Protein AF-A0A660YSX9-F1 (afdb_monomer)

Nearest PDB structures (foldseek):
  5tp4-assembly1_B  TM=4.446E-01  e=3.148E-01  Burkholderia ambifaria MC40-6
  5tp4-assembly1_A  TM=4.443E-01  e=3.783E-01  Burkholderia ambifaria MC40-6
  2f7v-assembly1_A  TM=4.382E-01  e=5.812E-01  Xanthomonas campestris
  7alz-assembly1_B  TM=4.060E-01  e=6.179E-01  Komagataeibacter europaeus
  7am0-assembly1_A  TM=3.771E-01  e=4.277E-01  Komagataeibacter europaeus

Sequence (211 aa):
MDLEITPLRFNESELNALKLTLKVMEEWCAIGAKTHLGYGVFQLIKGDGERYELTPEEVESALSLFESVRSNITSNLPDLKWFFFSKVYLDDSFTNEKTRIIKSLELRYDLRRLFGRDRNLRYDIMGTVKGERRGSKIYISRVYQIQDRDEMRIWGWIPRVTSSRDSIIEKIKEMICEWGNITWREFNSDRDDKQNTNDISKFIKENLLGG

Secondary structure (DSSP, 8-state):
-PPP---SS--HHHHHHHHHHHHHHHHH---SS-GGGTTT----B-TTSPBP---HHHHHHHHHHHHHHGGG--TTS--GGGEEEEEEEE-S---SHHHHHHHHHHHHHHHHHHTTT-HHHHHHHH-BSSSS-B--SEEEPPPEEETTEEEEEEEEE--TTSTTHHHHHHHHHHHHHTTSEEEEEETT-TT-SS---S-HHHIIIIIIS--

Solvent-accessible surface area (backbone atoms only — not comparable to full-atom values): 12144 Å² total; per-residue (Å²): 138,82,90,84,85,80,86,89,82,67,57,72,47,56,45,25,35,49,52,51,52,49,51,49,31,46,69,40,48,59,48,83,72,63,25,34,77,52,38,37,68,57,78,61,60,43,99,86,67,46,77,59,75,84,49,74,66,41,51,52,42,16,50,53,50,56,60,72,64,54,88,75,74,64,94,84,61,96,50,76,68,38,29,42,33,30,42,36,41,43,93,70,86,73,87,48,72,66,59,22,32,49,54,30,50,50,54,54,49,50,62,46,52,77,33,58,91,41,65,66,61,27,33,66,39,62,20,38,87,65,83,81,64,36,70,51,35,59,48,45,31,17,50,43,74,59,90,96,42,38,36,29,34,33,34,31,52,57,59,85,87,43,82,63,46,66,64,54,50,50,56,50,51,57,56,56,52,74,69,32,58,69,49,44,44,34,56,61,28,91,75,18,72,78,60,65,41,89,44,68,67,55,39,48,52,50,65,65,59,55,121

Radius of gyration: 17.73 Å; Cα contacts (8 Å, |Δi|>4): 306; chains: 1; bounding box: 48×35×43 Å

Foldseek 3Di:
DDDDDDDPDDDLLRVLLVVLVVLLCLQFHADDPDQLLAHGNDFDADPVRHGDDDDPVSLVSNVVVVVVVVPDDDLPDFDQQQKKKKKFWAPDDPPDSVVQSVLSVVLLVVLLVLCVVPPVVSCAASFDPPDPGDHHQKDKHGFDDDPHITIMMIMGGDRPPDPPSVVSVVSSVVSSVVRHDMQMAHAQDPPHPFDHDPDVSCCSPCRSRVD

Mean predicted aligned error: 4.97 Å

pLDDT: mean 89.85, std 8.66, range [54.41, 98.31]

Structure (mmCIF, N/CA/C/O backbone):
data_AF-A0A660YSX9-F1
#
_entry.id   AF-A0A660YSX9-F1
#
loop_
_atom_site.group_PDB
_atom_site.id
_atom_site.type_symbol
_atom_site.label_atom_id
_atom_site.label_alt_id
_atom_site.label_comp_id
_atom_site.label_asym_id
_atom_site.label_entity_id
_atom_site.label_seq_id
_atom_site.pdbx_PDB_ins_code
_atom_site.Cartn_x
_atom_site.Cartn_y
_atom_site.Cartn_z
_atom_site.occupancy
_atom_site.B_iso_or_equiv
_atom_site.auth_seq_id
_atom_site.auth_comp_id
_atom_site.auth_asym_id
_atom_site.auth_atom_id
_atom_site.pdbx_PDB_model_num
ATOM 1 N N . MET A 1 1 ? -25.259 -5.083 -5.826 1.00 56.72 1 MET A N 1
ATOM 2 C CA . MET A 1 1 ? -25.055 -6.354 -5.105 1.00 56.72 1 MET A CA 1
ATOM 3 C C . MET A 1 1 ? -23.762 -6.168 -4.370 1.00 56.72 1 MET A C 1
ATOM 5 O O . MET A 1 1 ? -22.748 -5.964 -5.030 1.00 56.72 1 MET A O 1
ATOM 9 N N . ASP A 1 2 ? -23.836 -6.152 -3.050 1.00 76.06 2 ASP A N 1
ATOM 10 C CA . ASP A 1 2 ? -22.691 -5.821 -2.215 1.00 76.06 2 ASP A CA 1
ATOM 11 C C . ASP A 1 2 ? -22.007 -7.115 -1.778 1.00 76.06 2 ASP A C 1
ATOM 13 O O . ASP A 1 2 ? -22.659 -8.146 -1.591 1.00 76.06 2 ASP A O 1
ATOM 17 N N . LEU A 1 3 ? -20.678 -7.085 -1.707 1.00 79.25 3 LEU A N 1
ATOM 18 C CA . LEU A 1 3 ? -19.884 -8.222 -1.260 1.00 79.25 3 LEU A CA 1
ATOM 19 C C . LEU A 1 3 ? -19.760 -8.165 0.263 1.00 79.25 3 LEU A C 1
ATOM 21 O O . LEU A 1 3 ? -19.124 -7.257 0.792 1.00 79.25 3 LEU A O 1
ATOM 25 N N . GLU A 1 4 ? -20.311 -9.162 0.949 1.00 85.25 4 GLU A N 1
ATOM 26 C CA . GLU A 1 4 ? -20.146 -9.329 2.392 1.00 85.25 4 GLU A CA 1
ATOM 27 C C . GLU A 1 4 ? -19.011 -10.320 2.692 1.00 85.25 4 GLU A C 1
ATOM 29 O O . GLU A 1 4 ? -18.932 -11.398 2.097 1.00 85.25 4 GLU A O 1
ATOM 34 N N . ILE A 1 5 ? -18.116 -9.953 3.614 1.00 83.00 5 ILE A N 1
ATOM 35 C CA . ILE A 1 5 ? -17.023 -10.811 4.087 1.00 83.00 5 ILE A CA 1
ATOM 36 C C . ILE A 1 5 ? -17.216 -11.056 5.582 1.00 83.00 5 ILE A C 1
ATOM 38 O O . ILE A 1 5 ? -17.027 -10.150 6.392 1.00 83.00 5 ILE A O 1
ATOM 42 N N . THR A 1 6 ? -17.535 -12.298 5.952 1.00 85.19 6 THR A N 1
ATOM 43 C CA . THR A 1 6 ? -17.705 -12.698 7.353 1.00 85.19 6 THR A CA 1
ATOM 44 C C . THR A 1 6 ? -16.457 -13.426 7.870 1.00 85.19 6 THR A C 1
ATOM 46 O O . THR A 1 6 ? -16.094 -14.482 7.339 1.00 85.19 6 THR A O 1
ATOM 49 N N . PRO A 1 7 ? -15.783 -12.912 8.912 1.00 83.94 7 PRO A N 1
ATOM 50 C CA . PRO A 1 7 ? -14.668 -13.608 9.545 1.00 83.94 7 PRO A CA 1
ATOM 51 C C . PRO A 1 7 ? -15.139 -14.906 10.229 1.00 83.94 7 PRO A C 1
ATOM 53 O O . PRO A 1 7 ? -16.049 -1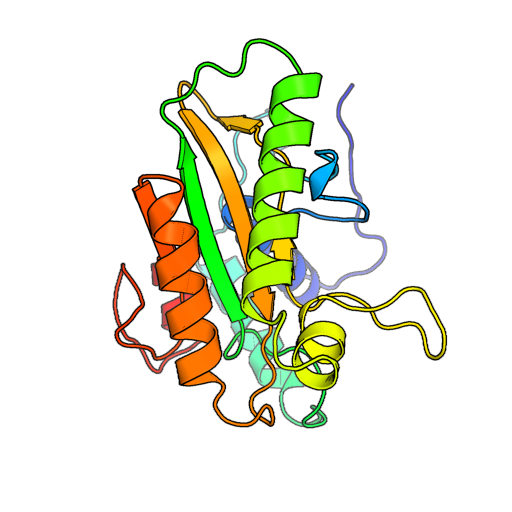4.881 11.051 1.00 83.94 7 PRO A O 1
ATOM 56 N N . LEU A 1 8 ? -14.511 -16.048 9.915 1.00 86.12 8 LEU A N 1
ATOM 57 C CA . LEU A 1 8 ? -14.972 -17.365 10.397 1.00 86.12 8 LEU A CA 1
ATOM 58 C C . LEU A 1 8 ? -14.501 -17.738 11.814 1.00 86.12 8 LEU A C 1
ATOM 60 O O . LEU A 1 8 ? -15.151 -18.547 12.472 1.00 86.12 8 LEU A O 1
ATOM 64 N N . ARG A 1 9 ? -13.369 -17.205 12.291 1.00 75.94 9 ARG A N 1
ATOM 65 C CA . ARG A 1 9 ? -12.866 -17.470 13.650 1.00 75.94 9 ARG A CA 1
ATOM 66 C C . ARG A 1 9 ? -11.868 -16.407 14.096 1.00 75.94 9 ARG A C 1
ATOM 68 O O . ARG A 1 9 ? -10.735 -16.426 13.630 1.00 75.94 9 ARG A O 1
ATOM 75 N N . PHE A 1 10 ? -12.288 -15.531 15.001 1.00 78.88 10 PHE A N 1
ATOM 76 C CA . PHE A 1 10 ? -11.459 -14.471 15.575 1.00 78.88 10 PHE A CA 1
ATOM 77 C C . PHE A 1 10 ? -11.902 -14.215 17.019 1.00 78.88 10 PHE A C 1
ATOM 79 O O . PHE A 1 10 ? -13.102 -14.228 17.302 1.00 78.88 10 PHE A O 1
ATOM 86 N N . ASN A 1 11 ? -10.958 -13.982 17.927 1.00 90.75 11 ASN A N 1
ATOM 87 C CA . ASN A 1 11 ? -11.250 -13.233 19.149 1.00 90.75 11 ASN A CA 1
ATOM 88 C C . ASN A 1 11 ? -11.324 -11.725 18.839 1.00 90.75 11 ASN A C 1
ATOM 90 O O . ASN A 1 11 ? -11.016 -11.291 17.729 1.00 90.75 11 ASN A O 1
ATOM 94 N N . GLU A 1 12 ? -11.748 -10.920 19.810 1.00 91.50 12 GLU A N 1
ATOM 95 C CA . GLU A 1 12 ? -11.934 -9.477 19.619 1.00 91.50 12 GLU A CA 1
ATOM 96 C C . GLU A 1 12 ? -10.650 -8.760 19.168 1.00 91.50 12 GLU A C 1
ATOM 98 O O . GLU A 1 12 ? -10.679 -7.991 18.208 1.00 91.50 12 GLU A O 1
ATOM 103 N N . SER A 1 13 ? -9.502 -9.061 19.780 1.00 92.06 13 SER A N 1
ATOM 104 C CA . SER A 1 13 ? -8.214 -8.470 19.398 1.00 92.06 13 SER A CA 1
ATOM 105 C C . SER A 1 13 ? -7.778 -8.878 17.990 1.00 92.06 13 SER A C 1
ATOM 107 O O . SER A 1 13 ? -7.276 -8.046 17.236 1.00 92.06 13 SER A O 1
ATOM 109 N N . GLU A 1 14 ? -7.987 -10.138 17.598 1.00 93.31 14 GLU A N 1
ATOM 110 C CA . GLU A 1 14 ? -7.679 -10.609 16.242 1.00 93.31 14 GLU A CA 1
ATOM 111 C C . GLU A 1 14 ? -8.600 -9.951 15.203 1.00 93.31 14 GLU A C 1
ATOM 113 O O . GLU A 1 14 ? -8.152 -9.604 14.108 1.00 93.31 14 GLU A O 1
ATOM 118 N N . LEU A 1 15 ? -9.876 -9.740 15.543 1.00 93.81 15 LEU A N 1
ATOM 119 C CA . LEU A 1 15 ? -10.816 -9.016 14.690 1.00 93.81 15 LEU A CA 1
ATOM 120 C C . LEU A 1 15 ? -10.394 -7.552 14.531 1.00 93.81 15 LEU A C 1
ATOM 122 O O . LEU A 1 15 ? -10.392 -7.039 13.414 1.00 93.81 15 LEU A O 1
ATOM 126 N N . ASN A 1 16 ? -9.984 -6.894 15.614 1.00 95.12 16 ASN A N 1
ATOM 127 C CA . ASN A 1 16 ? -9.478 -5.523 15.573 1.00 95.12 16 ASN A CA 1
ATOM 128 C C . ASN A 1 16 ? -8.194 -5.421 14.741 1.00 95.12 16 ASN A C 1
ATOM 130 O O . ASN A 1 16 ? -8.057 -4.507 13.930 1.00 95.12 16 ASN A O 1
ATOM 134 N N . ALA A 1 17 ? -7.292 -6.399 14.843 1.00 94.12 17 ALA A N 1
ATOM 135 C CA . ALA A 1 17 ? -6.105 -6.482 13.994 1.00 94.12 17 ALA A CA 1
ATOM 136 C C . ALA A 1 17 ? -6.442 -6.662 12.506 1.00 94.12 17 ALA A C 1
ATOM 138 O O . ALA A 1 17 ? -5.813 -6.033 11.646 1.00 94.12 17 ALA A O 1
ATOM 139 N N . LEU A 1 18 ? -7.455 -7.472 12.185 1.00 93.69 18 LEU A N 1
ATOM 140 C CA . LEU A 1 18 ? -7.956 -7.604 10.818 1.00 93.69 18 LEU A CA 1
ATOM 141 C C . LEU A 1 18 ? -8.562 -6.287 10.320 1.00 93.69 18 LEU A C 1
ATOM 143 O O . LEU A 1 18 ? -8.203 -5.842 9.232 1.00 93.69 18 LEU A O 1
ATOM 147 N N . LYS A 1 19 ? -9.428 -5.641 11.110 1.00 94.31 19 LYS A N 1
ATOM 148 C CA . LYS A 1 19 ? -10.023 -4.338 10.773 1.00 94.31 19 LYS A CA 1
ATOM 149 C C . LYS A 1 19 ? -8.945 -3.281 10.533 1.00 94.31 19 LYS A C 1
ATOM 151 O O . LYS A 1 19 ? -8.999 -2.592 9.519 1.00 94.31 19 LYS A O 1
ATOM 156 N N . LEU A 1 20 ? -7.932 -3.203 11.401 1.00 95.88 20 LEU A N 1
ATOM 157 C CA . LEU A 1 20 ? -6.799 -2.288 11.244 1.00 95.88 20 LEU A CA 1
ATOM 158 C C . LEU A 1 20 ? -6.037 -2.550 9.940 1.00 95.88 20 LEU A C 1
ATOM 160 O O . LEU A 1 20 ? -5.777 -1.624 9.171 1.00 95.88 20 LEU A O 1
ATOM 164 N N . THR A 1 21 ? -5.732 -3.817 9.655 1.00 94.75 21 THR A N 1
ATOM 165 C CA . THR A 1 21 ? -5.060 -4.226 8.411 1.00 94.75 21 THR A CA 1
ATOM 166 C C . THR A 1 21 ? -5.884 -3.836 7.188 1.00 94.75 21 THR A C 1
ATOM 168 O O . THR A 1 21 ? -5.361 -3.233 6.251 1.00 94.75 21 THR A O 1
ATOM 171 N N . LEU A 1 22 ? -7.184 -4.138 7.203 1.00 94.88 22 LEU A N 1
ATOM 172 C CA . LEU A 1 22 ? -8.092 -3.806 6.113 1.00 94.88 22 LEU A CA 1
ATOM 173 C C . LEU A 1 22 ? -8.244 -2.298 5.942 1.00 94.88 22 LEU A C 1
ATOM 175 O O . LEU A 1 22 ? -8.265 -1.857 4.804 1.00 94.88 22 LEU A O 1
ATOM 179 N N . LYS A 1 23 ? -8.272 -1.499 7.011 1.00 95.94 23 LYS A N 1
ATOM 180 C CA . LYS A 1 23 ? -8.357 -0.038 6.891 1.00 95.94 23 LYS A CA 1
ATOM 181 C C . LYS A 1 23 ? -7.085 0.560 6.285 1.00 95.94 23 LYS A C 1
ATOM 183 O O . LYS A 1 23 ? -7.168 1.409 5.404 1.00 95.94 23 LYS A O 1
ATOM 188 N N . VAL A 1 24 ? -5.904 0.063 6.666 1.00 96.19 24 VAL A N 1
ATOM 189 C CA . VAL A 1 24 ? -4.641 0.447 6.004 1.00 96.19 24 VAL A CA 1
ATOM 190 C C . VAL A 1 24 ? -4.672 0.073 4.519 1.00 96.19 24 VAL A C 1
ATOM 192 O O . VAL A 1 24 ? -4.254 0.861 3.671 1.00 96.19 24 VAL A O 1
ATOM 195 N N . MET A 1 25 ? -5.190 -1.112 4.181 1.00 95.25 25 MET A N 1
ATOM 196 C CA . MET A 1 25 ? -5.314 -1.544 2.788 1.00 95.25 25 MET A CA 1
ATOM 197 C C . MET A 1 25 ? -6.378 -0.763 2.007 1.00 95.25 25 MET A C 1
ATOM 199 O O . MET A 1 25 ? -6.150 -0.457 0.840 1.00 95.25 25 MET A O 1
ATOM 203 N N . GLU A 1 26 ? -7.505 -0.427 2.630 1.00 94.25 26 GLU A N 1
ATOM 204 C CA . GLU A 1 26 ? -8.550 0.445 2.087 1.00 94.25 26 GLU A CA 1
ATOM 205 C C . GLU A 1 26 ? -7.980 1.815 1.743 1.00 94.25 26 GLU A C 1
ATOM 207 O O . GLU A 1 26 ? -8.435 2.411 0.774 1.00 94.25 26 GLU A O 1
ATOM 212 N N . GLU A 1 27 ? -6.999 2.312 2.495 1.00 94.62 27 GLU A N 1
ATOM 213 C CA . GLU A 1 27 ? -6.382 3.607 2.228 1.00 94.62 27 GLU A CA 1
ATOM 214 C C . GLU A 1 27 ? -5.270 3.548 1.185 1.00 94.62 27 GLU A C 1
ATOM 216 O O . GLU A 1 27 ? -5.212 4.409 0.313 1.00 94.62 27 GLU A O 1
ATOM 221 N N . TRP A 1 28 ? -4.388 2.549 1.242 1.00 96.06 28 TRP A N 1
ATOM 222 C CA . TRP A 1 28 ? -3.115 2.584 0.506 1.00 96.06 28 TRP A CA 1
ATOM 223 C C . TRP A 1 28 ? -2.902 1.438 -0.479 1.00 96.06 28 TRP A C 1
ATOM 225 O O . TRP A 1 28 ? -1.961 1.476 -1.272 1.00 96.06 28 TRP A O 1
ATOM 235 N N . CYS A 1 29 ? -3.764 0.422 -0.463 1.00 95.19 29 CYS A N 1
ATOM 236 C CA . CYS A 1 29 ? -3.563 -0.816 -1.212 1.00 95.19 29 CYS A CA 1
ATOM 237 C C . CYS A 1 29 ? -4.834 -1.255 -1.960 1.00 95.19 29 CYS A C 1
ATOM 239 O O . CYS A 1 29 ? -5.785 -0.498 -2.161 1.00 95.19 29 CYS A O 1
ATOM 241 N N . ALA A 1 30 ? -4.814 -2.515 -2.391 1.00 92.94 30 ALA A N 1
ATOM 242 C CA . ALA A 1 30 ? -5.956 -3.294 -2.841 1.00 92.94 30 ALA A CA 1
ATOM 243 C C . ALA A 1 30 ? -5.821 -4.742 -2.321 1.00 92.94 30 ALA A C 1
ATOM 245 O O . ALA A 1 30 ? -4.720 -5.174 -1.964 1.00 92.94 30 ALA A O 1
ATOM 246 N N . ILE A 1 31 ? -6.919 -5.499 -2.295 1.00 89.81 31 ILE A N 1
ATOM 247 C CA . ILE A 1 31 ? -6.969 -6.914 -1.885 1.00 89.81 31 ILE A CA 1
ATOM 248 C C . ILE A 1 31 ? -7.009 -7.874 -3.086 1.00 89.81 31 ILE A C 1
ATOM 250 O O . ILE A 1 31 ? -7.571 -7.588 -4.135 1.00 89.81 31 ILE A O 1
ATOM 254 N N . GLY A 1 32 ? -6.450 -9.074 -2.938 1.00 84.88 32 GLY A N 1
ATOM 255 C CA . GLY A 1 32 ? -6.556 -10.125 -3.956 1.00 84.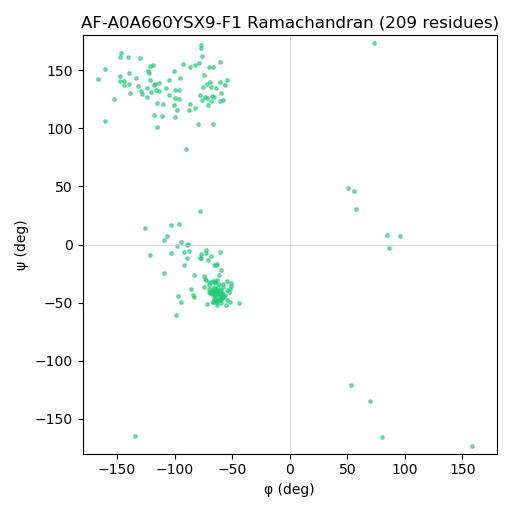88 32 GLY A CA 1
ATOM 256 C C . GLY A 1 32 ? -5.586 -9.998 -5.140 1.00 84.88 32 GLY A C 1
ATOM 257 O O . GLY A 1 32 ? -4.560 -9.320 -5.088 1.00 84.88 32 GLY A O 1
ATOM 258 N N . ALA A 1 33 ? -5.867 -10.749 -6.208 1.00 80.69 33 ALA A N 1
ATOM 259 C CA . ALA A 1 33 ? -4.973 -10.896 -7.355 1.00 80.69 33 ALA A CA 1
ATOM 260 C C . ALA A 1 33 ? -5.274 -9.888 -8.475 1.00 80.69 33 ALA A C 1
ATOM 262 O O . ALA A 1 33 ? -6.407 -9.461 -8.659 1.00 80.69 33 ALA A O 1
ATOM 263 N N . LYS A 1 34 ? -4.259 -9.593 -9.301 1.00 81.88 34 LYS A N 1
ATOM 264 C CA . LYS A 1 34 ? -4.371 -8.735 -10.500 1.00 81.88 34 LYS A CA 1
ATOM 265 C C . LYS A 1 34 ? -4.940 -7.338 -10.201 1.00 81.88 34 LYS A C 1
ATOM 267 O O . LYS A 1 34 ? -5.758 -6.821 -10.952 1.00 81.88 34 LYS A O 1
ATOM 272 N N . THR A 1 35 ? -4.438 -6.700 -9.150 1.00 84.00 35 THR A N 1
ATOM 273 C CA . THR A 1 35 ? -4.836 -5.345 -8.732 1.00 84.00 35 THR A CA 1
ATOM 274 C C . THR A 1 35 ? -4.717 -4.289 -9.841 1.00 84.00 35 THR A C 1
ATOM 276 O O . THR A 1 35 ? -5.557 -3.401 -9.940 1.00 84.00 35 THR A O 1
ATOM 279 N N . HIS A 1 36 ? -3.754 -4.443 -10.755 1.00 77.44 36 HIS A N 1
ATOM 280 C CA . HIS A 1 36 ? -3.592 -3.602 -11.952 1.00 77.44 36 HIS A CA 1
ATOM 281 C C . HIS A 1 36 ? -4.742 -3.735 -12.973 1.00 77.44 36 HIS A C 1
ATOM 283 O O . HIS A 1 36 ? -4.923 -2.873 -13.820 1.00 77.44 36 HIS A O 1
ATOM 289 N N . LEU A 1 37 ? -5.552 -4.796 -12.904 1.00 79.56 37 LEU A N 1
ATOM 290 C CA . LEU A 1 37 ? -6.793 -4.918 -13.683 1.00 79.56 37 LEU A CA 1
ATOM 291 C C . LEU A 1 37 ? -8.004 -4.308 -12.963 1.00 79.56 37 LEU A C 1
ATOM 293 O O . LEU A 1 37 ? -9.105 -4.322 -13.502 1.00 79.56 37 LEU A O 1
ATOM 297 N N . GLY A 1 38 ? -7.803 -3.745 -11.769 1.00 68.12 38 GLY A N 1
ATOM 298 C CA . GLY A 1 38 ? -8.826 -3.030 -11.004 1.00 68.12 38 GLY A CA 1
ATOM 299 C C . GLY A 1 38 ? -9.526 -3.877 -9.961 1.00 68.12 38 GLY A C 1
ATOM 300 O O . GLY A 1 38 ? -10.476 -3.412 -9.343 1.00 68.12 38 GLY A O 1
ATOM 301 N N . TYR A 1 39 ? -9.058 -5.102 -9.741 1.00 80.31 39 TYR A N 1
ATOM 302 C CA . TYR 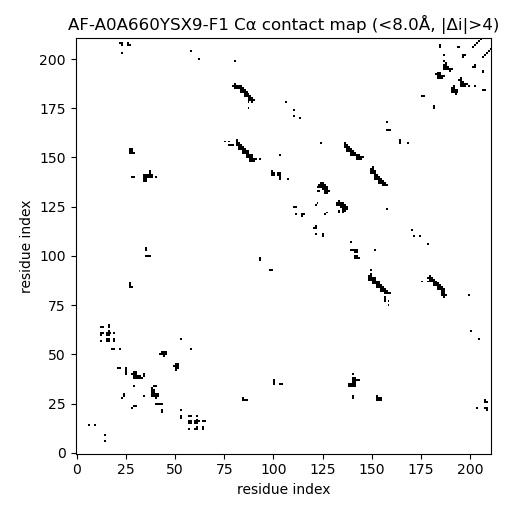A 1 39 ? -9.593 -5.942 -8.685 1.00 80.31 39 TYR A CA 1
ATOM 303 C C . TYR A 1 39 ? -9.089 -5.478 -7.323 1.00 80.31 39 TYR A C 1
ATOM 305 O O . TYR A 1 39 ? -7.901 -5.203 -7.144 1.00 80.31 39 TYR A O 1
ATOM 313 N N . GLY A 1 40 ? -10.015 -5.422 -6.369 1.00 87.50 40 GLY A N 1
ATOM 314 C CA . GLY A 1 40 ? -9.681 -5.318 -4.960 1.00 87.50 40 GLY A CA 1
ATOM 315 C C . GLY A 1 40 ? -9.419 -3.930 -4.416 1.00 87.50 40 GLY A C 1
ATOM 316 O O . GLY A 1 40 ? -8.976 -3.847 -3.280 1.00 87.50 40 GLY A O 1
ATOM 317 N N . VAL A 1 41 ? -9.652 -2.855 -5.169 1.00 90.50 41 VAL A N 1
ATOM 318 C CA . VAL A 1 41 ? -9.846 -1.542 -4.534 1.00 90.50 41 VAL A CA 1
ATOM 319 C C . VAL A 1 41 ? -11.214 -1.588 -3.861 1.00 90.50 41 VAL A C 1
ATOM 321 O O . VAL A 1 41 ? -12.191 -1.988 -4.494 1.00 90.50 41 VAL A O 1
ATOM 324 N N . PHE A 1 42 ? -11.270 -1.274 -2.571 1.00 91.06 42 PHE A N 1
ATOM 325 C CA . PHE A 1 42 ? -12.445 -1.503 -1.734 1.00 91.06 42 PHE A CA 1
ATOM 326 C C . PHE A 1 42 ? -12.574 -0.419 -0.666 1.00 91.06 42 PHE A C 1
ATOM 328 O O . PHE A 1 42 ? -11.614 0.300 -0.395 1.00 91.06 42 PHE A O 1
ATOM 335 N N . GLN A 1 43 ? -13.756 -0.349 -0.061 1.00 91.25 43 GLN A N 1
ATOM 336 C CA . GLN A 1 43 ? -14.068 0.490 1.089 1.00 91.25 43 GLN A CA 1
ATOM 337 C C . GLN A 1 43 ? -14.783 -0.367 2.134 1.00 91.25 43 GLN A C 1
ATOM 339 O O . GLN A 1 43 ? -15.663 -1.153 1.777 1.00 91.25 43 GLN A O 1
ATOM 344 N N . LEU A 1 44 ? -14.419 -0.227 3.408 1.00 91.88 44 LEU A N 1
ATOM 345 C CA . LEU A 1 44 ? -15.176 -0.820 4.503 1.00 91.88 44 LEU A CA 1
ATOM 346 C C . LEU A 1 44 ? -16.420 0.028 4.772 1.00 91.88 44 LEU A C 1
ATOM 348 O O . LEU A 1 44 ? -16.335 1.247 4.944 1.00 91.88 44 LEU A O 1
ATOM 352 N N . ILE A 1 45 ? -17.576 -0.627 4.818 1.00 91.56 45 ILE A N 1
ATOM 353 C CA . ILE A 1 45 ? -18.864 0.003 5.106 1.00 91.56 45 ILE A CA 1
ATOM 354 C C . ILE A 1 45 ? -19.510 -0.645 6.328 1.00 91.56 45 ILE A C 1
ATOM 356 O O . ILE A 1 45 ? -19.330 -1.836 6.590 1.00 91.56 45 ILE A O 1
ATOM 360 N N . LYS A 1 46 ? -20.256 0.151 7.083 1.00 89.25 46 LYS A N 1
ATOM 361 C CA . LYS A 1 46 ? -21.177 -0.317 8.118 1.00 89.25 46 LYS A CA 1
ATOM 362 C C . LYS A 1 46 ? -22.458 -0.855 7.471 1.00 89.25 46 LYS A C 1
ATOM 364 O O . LYS A 1 46 ? -22.716 -0.639 6.289 1.00 89.25 46 LYS A O 1
ATOM 369 N N . GLY A 1 47 ? -23.292 -1.528 8.266 1.00 82.00 47 GLY A N 1
ATOM 370 C CA . GLY A 1 47 ? -24.578 -2.068 7.802 1.00 82.00 47 GLY A CA 1
ATOM 371 C C . GLY A 1 47 ? -25.593 -1.008 7.345 1.00 82.00 47 GLY A C 1
ATOM 372 O O . GLY A 1 47 ? -26.539 -1.344 6.643 1.00 82.00 47 GLY A O 1
ATOM 373 N N . ASP A 1 48 ? -25.391 0.258 7.711 1.00 85.06 48 ASP A N 1
ATOM 374 C CA . ASP A 1 48 ? -26.173 1.419 7.259 1.00 85.06 48 ASP A CA 1
ATOM 375 C C . ASP A 1 48 ? -25.621 2.061 5.966 1.00 85.06 48 ASP A C 1
ATOM 377 O O . ASP A 1 48 ? -26.203 3.015 5.453 1.00 85.06 48 ASP A O 1
ATOM 381 N N . GLY A 1 49 ? -24.522 1.527 5.419 1.00 85.44 49 GLY A N 1
ATOM 382 C CA . GLY A 1 49 ? -23.858 2.028 4.217 1.00 85.44 49 GLY A CA 1
ATOM 383 C C . GLY A 1 49 ? -22.846 3.149 4.468 1.00 85.44 49 GLY A C 1
ATOM 384 O O . GLY A 1 49 ? -22.176 3.573 3.524 1.00 85.44 49 GLY A O 1
ATOM 385 N N . GLU A 1 50 ? -22.682 3.620 5.707 1.00 90.50 50 GLU A N 1
ATOM 386 C CA . GLU A 1 50 ? -21.649 4.604 6.028 1.00 90.50 50 GLU A CA 1
ATOM 387 C C . GLU A 1 50 ? -20.250 3.997 5.951 1.00 90.50 50 GLU A C 1
ATOM 389 O O . GLU A 1 50 ? -20.039 2.807 6.202 1.00 90.50 50 GLU A O 1
ATOM 394 N N . ARG A 1 51 ? -19.254 4.839 5.659 1.00 90.94 51 ARG A N 1
ATOM 395 C CA . ARG A 1 51 ? -17.851 4.436 5.739 1.00 90.94 51 ARG A CA 1
ATOM 396 C C . ARG A 1 51 ? -17.517 3.997 7.165 1.00 90.94 51 ARG A C 1
ATOM 398 O O . ARG A 1 51 ? -17.811 4.696 8.135 1.00 90.94 51 ARG A O 1
ATOM 405 N N . TYR A 1 52 ? -16.898 2.830 7.290 1.00 92.88 52 TYR A N 1
ATOM 406 C CA . TYR A 1 52 ? -16.436 2.328 8.573 1.00 92.88 52 TYR A CA 1
ATOM 407 C C . TYR A 1 52 ? -15.157 3.053 8.989 1.00 92.88 52 TYR A C 1
ATOM 409 O O . TYR A 1 52 ? -14.163 3.012 8.264 1.00 92.88 52 TYR A O 1
ATOM 417 N N . GLU A 1 53 ? -15.158 3.655 10.173 1.00 94.12 53 GLU A N 1
ATOM 418 C CA . GLU A 1 53 ? -13.972 4.246 10.790 1.00 94.12 53 GLU A CA 1
ATOM 419 C C . GLU A 1 53 ? -13.601 3.470 12.052 1.00 94.12 53 GLU A C 1
ATOM 421 O O . GLU A 1 53 ? -14.477 3.061 12.815 1.00 94.12 53 GLU A O 1
ATOM 426 N N . LEU A 1 54 ? -12.300 3.250 12.244 1.00 94.75 54 LEU A N 1
ATOM 427 C CA . LEU A 1 54 ? -11.774 2.561 13.421 1.00 94.75 54 LEU A CA 1
ATOM 428 C C . LEU A 1 54 ? -11.898 3.452 14.653 1.00 94.75 54 LEU A C 1
ATOM 430 O O . LEU A 1 54 ? -11.559 4.637 14.595 1.00 94.75 54 LEU A O 1
ATOM 434 N N . THR A 1 55 ? -12.296 2.876 15.786 1.00 94.88 55 THR A N 1
ATOM 435 C CA . THR A 1 55 ? -12.215 3.602 17.062 1.00 94.88 55 THR A CA 1
ATOM 436 C C . THR A 1 55 ? -10.780 3.589 17.607 1.00 94.88 55 THR A C 1
ATOM 438 O O . THR A 1 55 ? -10.007 2.678 17.285 1.00 94.88 55 THR A O 1
ATOM 441 N N . PRO A 1 56 ? -10.391 4.561 18.456 1.00 93.75 56 PRO A N 1
ATOM 442 C CA . PRO A 1 56 ? -9.090 4.540 19.122 1.00 93.75 56 PRO A CA 1
ATOM 443 C C . PRO A 1 56 ? -8.820 3.221 19.859 1.00 93.75 56 PRO A C 1
ATOM 445 O O . PRO A 1 56 ? -7.725 2.675 19.759 1.00 93.75 56 PRO A O 1
ATOM 448 N N . GLU A 1 57 ? -9.826 2.661 20.530 1.00 95.50 57 GLU A N 1
ATOM 449 C CA . GLU A 1 57 ? -9.726 1.400 21.272 1.00 95.50 57 GLU A CA 1
ATOM 450 C C . GLU A 1 57 ? -9.446 0.209 20.348 1.00 95.50 57 GLU A C 1
ATOM 452 O O . GLU A 1 57 ? -8.623 -0.647 20.680 1.00 95.50 57 GLU A O 1
ATOM 457 N N . GLU A 1 58 ? -10.079 0.162 19.170 1.00 95.88 58 GLU A N 1
ATOM 458 C CA . GLU A 1 58 ? -9.809 -0.875 18.168 1.00 95.88 58 GLU A CA 1
ATOM 459 C C . GLU A 1 58 ? -8.367 -0.799 17.666 1.00 95.88 58 GLU A C 1
ATOM 461 O O . GLU A 1 58 ? -7.702 -1.829 17.529 1.00 95.88 58 GLU A O 1
ATOM 466 N N . VAL A 1 59 ? -7.861 0.417 17.438 1.00 95.31 59 VAL A N 1
ATOM 467 C CA . VAL A 1 59 ? -6.475 0.633 17.012 1.00 95.31 59 VAL A CA 1
ATOM 468 C C . VAL A 1 59 ? -5.493 0.200 18.102 1.00 95.31 59 VAL A C 1
ATOM 470 O O . VAL A 1 59 ? -4.561 -0.544 17.800 1.00 95.31 59 VAL A O 1
ATOM 473 N N . GLU A 1 60 ? -5.689 0.604 19.361 1.00 94.94 60 GLU A N 1
ATOM 474 C CA . GLU A 1 60 ? -4.797 0.191 20.458 1.00 94.94 60 GLU A CA 1
ATOM 475 C C . GLU A 1 60 ? -4.827 -1.326 20.684 1.00 94.94 60 GLU A C 1
ATOM 477 O O . GLU A 1 60 ? -3.777 -1.953 20.837 1.00 94.94 60 GLU A O 1
ATOM 482 N N . SER A 1 61 ? -6.017 -1.936 20.651 1.00 95.62 61 SER A N 1
ATOM 483 C CA . SER A 1 61 ? -6.199 -3.387 20.790 1.00 95.62 61 SER A CA 1
ATOM 484 C C . SER A 1 61 ? -5.437 -4.155 19.704 1.00 95.62 61 SER A C 1
ATOM 486 O O . SER A 1 61 ? -4.712 -5.111 19.993 1.00 95.62 61 SER A O 1
ATOM 488 N N . ALA A 1 62 ? -5.533 -3.694 18.454 1.00 95.19 62 ALA A N 1
ATOM 489 C CA . ALA A 1 62 ? -4.823 -4.275 17.322 1.00 95.19 62 ALA A CA 1
ATOM 490 C C . ALA A 1 62 ? -3.296 -4.134 17.438 1.00 95.19 62 ALA A C 1
ATOM 492 O O . ALA A 1 62 ? -2.563 -5.101 17.217 1.00 95.19 62 ALA A O 1
ATOM 493 N N . LEU A 1 63 ? -2.805 -2.946 17.803 1.00 93.25 63 LEU A N 1
ATOM 494 C CA . LEU A 1 63 ? -1.371 -2.689 17.963 1.00 93.25 63 LEU A CA 1
ATOM 495 C C . LEU A 1 63 ? -0.770 -3.517 19.100 1.00 93.25 63 LEU A C 1
ATOM 497 O O . LEU A 1 63 ? 0.288 -4.120 18.917 1.00 93.25 63 LEU A O 1
ATOM 501 N N . SER A 1 64 ? -1.476 -3.626 20.228 1.00 93.31 64 SER A N 1
ATOM 502 C CA . SER A 1 64 ? -1.067 -4.476 21.349 1.00 93.31 64 SER A CA 1
ATOM 503 C C . SER A 1 64 ? -0.942 -5.946 20.930 1.00 93.31 64 SER A C 1
ATOM 505 O O . SER A 1 64 ? 0.051 -6.606 21.259 1.00 93.31 64 SER A O 1
ATOM 507 N N . LEU A 1 65 ? -1.886 -6.455 20.124 1.00 92.31 65 LEU A N 1
ATOM 508 C CA . LEU A 1 65 ? -1.788 -7.808 19.578 1.00 92.31 65 LEU A CA 1
ATOM 509 C C . LEU A 1 65 ? -0.542 -7.965 18.694 1.00 92.31 65 LEU A C 1
ATOM 511 O O . LEU A 1 65 ? 0.218 -8.916 18.885 1.00 92.31 65 LEU A O 1
ATOM 515 N N . PHE A 1 66 ? -0.289 -7.038 17.766 1.00 89.62 66 PHE A N 1
ATOM 516 C CA . PHE A 1 66 ? 0.894 -7.099 16.898 1.00 89.62 66 PHE A CA 1
ATOM 517 C C . PHE A 1 66 ? 2.211 -7.085 17.680 1.00 89.62 66 PHE A C 1
ATOM 519 O O . PHE A 1 66 ? 3.142 -7.814 17.328 1.00 89.62 66 PHE A O 1
ATOM 526 N N . GLU A 1 67 ? 2.297 -6.300 18.753 1.00 87.69 67 GLU A N 1
ATOM 527 C CA . GLU A 1 67 ? 3.466 -6.278 19.632 1.00 87.69 67 GLU A CA 1
ATOM 528 C C . GLU A 1 67 ? 3.662 -7.608 20.364 1.00 87.69 67 GLU A C 1
ATOM 530 O O . GLU A 1 67 ? 4.786 -8.115 20.414 1.00 87.69 67 GLU A O 1
ATOM 535 N N . SER A 1 68 ? 2.580 -8.216 20.857 1.00 87.62 68 SER A N 1
ATOM 536 C CA . SER A 1 68 ? 2.637 -9.485 21.596 1.00 87.62 68 SER A CA 1
ATOM 537 C C . SER A 1 68 ? 3.148 -10.666 20.754 1.00 87.62 68 SER A C 1
ATOM 539 O O . SER A 1 68 ? 3.813 -11.560 21.277 1.00 87.62 68 SER A O 1
ATOM 541 N N . VAL A 1 69 ? 2.905 -10.653 19.437 1.00 83.00 69 VAL A N 1
ATOM 542 C CA . VAL A 1 69 ? 3.286 -11.735 18.504 1.00 83.00 69 VAL A CA 1
ATOM 543 C C . VAL A 1 69 ? 4.674 -11.502 17.874 1.00 83.00 69 VAL A C 1
ATOM 545 O O . VAL A 1 69 ? 5.229 -12.372 17.199 1.00 83.00 69 VAL A O 1
ATOM 548 N N . ARG A 1 70 ? 5.299 -10.345 18.123 1.00 72.19 70 ARG A N 1
ATOM 549 C CA . ARG A 1 70 ? 6.537 -9.898 17.460 1.00 72.19 70 ARG A CA 1
ATOM 550 C C . ARG A 1 70 ? 7.772 -10.771 17.741 1.00 72.19 70 ARG A C 1
ATOM 552 O O . ARG A 1 70 ? 8.743 -10.700 16.989 1.00 72.19 70 ARG A O 1
ATOM 559 N N . SER A 1 71 ? 7.757 -11.597 18.788 1.00 57.94 71 SER A N 1
ATOM 560 C CA . SER A 1 71 ? 8.931 -12.321 19.306 1.00 57.94 71 SER A CA 1
ATOM 561 C C . SER A 1 71 ? 9.436 -13.500 18.455 1.00 57.94 71 SER A C 1
ATOM 563 O O . SER A 1 71 ? 10.501 -14.025 18.761 1.00 57.94 71 SER A O 1
ATOM 565 N N . ASN A 1 72 ? 8.761 -13.879 17.358 1.00 54.41 72 ASN A N 1
ATOM 566 C CA . ASN A 1 72 ? 9.121 -15.061 16.549 1.00 54.41 72 ASN A CA 1
ATOM 567 C C . ASN A 1 72 ? 9.349 -14.798 15.042 1.00 54.41 72 ASN A C 1
ATOM 569 O O . ASN A 1 72 ? 9.379 -15.738 14.246 1.00 54.41 72 ASN A O 1
ATOM 573 N N . ILE A 1 73 ? 9.493 -13.542 14.604 1.00 57.88 73 ILE A N 1
ATOM 574 C CA . ILE A 1 73 ? 9.497 -13.224 13.165 1.00 57.88 73 ILE A CA 1
ATOM 575 C C . ILE A 1 73 ? 10.880 -13.450 12.532 1.00 57.88 73 ILE A C 1
ATOM 577 O O . ILE A 1 73 ? 11.864 -12.781 12.843 1.00 57.88 73 ILE A O 1
ATOM 581 N N . THR A 1 74 ? 10.928 -14.376 11.574 1.00 56.81 74 THR A N 1
ATOM 582 C CA . THR A 1 74 ? 12.064 -14.604 10.670 1.00 56.81 74 THR A CA 1
ATOM 583 C C . THR A 1 74 ? 12.358 -13.361 9.824 1.00 56.81 74 THR A C 1
ATOM 585 O O . THR A 1 74 ? 11.437 -12.757 9.277 1.00 56.81 74 THR A O 1
ATOM 588 N N . SER A 1 75 ? 13.636 -13.031 9.620 1.00 59.16 75 SER A N 1
ATOM 589 C CA . SER A 1 75 ? 14.119 -11.817 8.930 1.00 59.16 75 SER A CA 1
ATOM 590 C C . SER A 1 75 ? 13.685 -11.632 7.463 1.00 59.16 75 SER A C 1
ATOM 592 O O . SER A 1 75 ? 13.961 -10.580 6.886 1.00 59.16 75 SER A O 1
ATOM 594 N N . ASN A 1 76 ? 13.012 -12.618 6.860 1.00 66.75 76 ASN A N 1
ATOM 595 C CA . ASN A 1 76 ? 12.652 -12.637 5.439 1.00 66.75 76 ASN A CA 1
ATOM 596 C C . ASN A 1 76 ? 11.153 -12.445 5.146 1.00 66.75 76 ASN A C 1
ATOM 598 O O . ASN A 1 76 ? 10.763 -12.527 3.981 1.00 66.75 76 ASN A O 1
ATOM 602 N N . LEU A 1 77 ? 10.309 -12.198 6.152 1.00 79.44 77 LEU A N 1
ATOM 603 C CA . LEU A 1 77 ? 8.892 -11.889 5.924 1.00 79.44 77 LEU A CA 1
ATOM 604 C C . LEU A 1 77 ? 8.669 -10.386 5.672 1.00 79.44 77 LEU A C 1
ATOM 606 O O . LEU A 1 77 ? 9.454 -9.563 6.154 1.00 79.44 77 LEU A O 1
ATOM 610 N N . PRO A 1 78 ? 7.607 -10.010 4.932 1.00 85.56 78 PRO A N 1
ATOM 611 C CA . PRO A 1 78 ? 7.195 -8.620 4.819 1.00 85.56 78 PRO A CA 1
ATOM 612 C C . PRO A 1 78 ? 6.892 -8.012 6.190 1.00 85.56 78 PRO A C 1
ATOM 614 O O . PRO A 1 78 ? 6.059 -8.519 6.933 1.00 85.56 78 PRO A O 1
ATOM 617 N N . ASP A 1 79 ? 7.564 -6.908 6.497 1.00 88.50 79 ASP A N 1
ATOM 618 C CA . ASP A 1 79 ? 7.341 -6.084 7.686 1.00 88.50 79 ASP A CA 1
ATOM 619 C C . ASP A 1 79 ? 6.963 -4.689 7.192 1.00 88.50 79 ASP A C 1
ATOM 621 O O . ASP A 1 79 ? 7.634 -4.148 6.304 1.00 88.50 79 ASP A O 1
ATOM 625 N N . LEU A 1 80 ? 5.884 -4.134 7.754 1.00 91.75 80 LEU A N 1
ATOM 626 C CA . LEU A 1 80 ? 5.316 -2.832 7.403 1.00 91.75 80 LEU A CA 1
ATOM 627 C C . LEU A 1 80 ? 6.371 -1.718 7.395 1.00 91.75 80 LEU A C 1
ATOM 629 O O . LEU A 1 80 ? 6.319 -0.829 6.551 1.00 91.75 80 LEU A O 1
ATOM 633 N N . LYS A 1 81 ? 7.381 -1.812 8.266 1.00 92.50 81 LYS A N 1
ATOM 634 C CA . LYS A 1 81 ? 8.502 -0.859 8.347 1.00 92.50 81 LYS A CA 1
ATOM 635 C C . LYS A 1 81 ? 9.313 -0.751 7.061 1.00 92.50 81 LYS A C 1
ATOM 637 O O . LYS A 1 81 ? 10.016 0.230 6.859 1.00 92.50 81 LYS A O 1
ATOM 642 N N . TRP A 1 82 ? 9.249 -1.771 6.209 1.00 94.12 82 TRP A N 1
ATOM 643 C CA . TRP A 1 82 ? 9.980 -1.827 4.947 1.00 94.12 82 TRP A CA 1
ATOM 644 C C . TRP A 1 82 ? 9.081 -1.630 3.726 1.00 94.12 82 TRP A C 1
ATOM 646 O O . TRP A 1 82 ? 9.564 -1.792 2.598 1.00 94.12 82 TRP A O 1
ATOM 656 N N . PHE A 1 83 ? 7.810 -1.284 3.936 1.00 97.06 83 PHE A N 1
ATOM 657 C CA . PHE A 1 83 ? 6.919 -0.862 2.865 1.00 97.06 83 PHE A CA 1
ATOM 658 C C . PHE A 1 83 ? 7.113 0.613 2.522 1.00 97.06 83 PHE A C 1
ATOM 660 O O . PHE A 1 83 ? 7.510 1.426 3.355 1.00 97.06 83 PHE A O 1
ATOM 667 N N . PHE A 1 84 ? 6.780 0.939 1.282 1.00 97.88 84 PHE A N 1
ATOM 668 C CA . PHE A 1 84 ? 6.392 2.278 0.876 1.00 97.88 84 PHE A CA 1
ATOM 669 C C . PHE A 1 84 ? 4.964 2.231 0.332 1.00 97.88 84 PHE A C 1
ATOM 671 O O . PHE A 1 84 ? 4.522 1.197 -0.190 1.00 97.88 84 PHE A O 1
ATOM 678 N N . PHE A 1 85 ? 4.272 3.361 0.417 1.00 98.31 85 PHE A N 1
ATOM 679 C CA . PHE A 1 85 ? 2.944 3.549 -0.148 1.00 98.31 85 PHE A CA 1
ATOM 680 C C . PHE A 1 85 ? 2.886 4.870 -0.901 1.00 98.31 85 PHE A C 1
ATOM 682 O O . PHE A 1 85 ? 3.479 5.863 -0.484 1.00 98.31 85 PHE A O 1
ATOM 689 N N . SER A 1 86 ? 2.154 4.883 -2.005 1.00 98.06 86 SER A N 1
ATOM 690 C CA . SER A 1 86 ? 1.946 6.068 -2.810 1.00 98.06 86 SER A CA 1
ATOM 691 C C . SER A 1 86 ? 0.541 6.105 -3.390 1.00 98.06 86 SER A C 1
ATOM 693 O O . SER A 1 86 ? 0.040 5.096 -3.888 1.00 98.06 86 SER A O 1
ATOM 695 N N . LYS A 1 87 ? -0.072 7.285 -3.339 1.00 96.62 87 LYS A N 1
ATOM 696 C CA . LYS A 1 87 ? -1.243 7.644 -4.142 1.00 96.62 87 LYS A CA 1
ATOM 697 C C . LYS A 1 87 ? -0.764 8.579 -5.243 1.00 96.62 87 LYS A C 1
ATOM 699 O O . LYS A 1 87 ? -0.074 9.546 -4.934 1.00 96.62 87 LYS A O 1
ATOM 704 N N . VAL A 1 88 ? -1.111 8.288 -6.490 1.00 95.56 88 VAL A N 1
ATOM 705 C CA . VAL A 1 88 ? -0.846 9.140 -7.656 1.00 95.56 88 VAL A CA 1
ATOM 706 C C . VAL A 1 88 ? -2.174 9.690 -8.132 1.00 95.56 88 VAL A C 1
ATOM 708 O O . VAL A 1 88 ? -3.062 8.913 -8.487 1.00 95.56 88 VAL A O 1
ATOM 711 N N . TYR A 1 89 ? -2.293 11.011 -8.145 1.00 93.81 89 TYR A N 1
ATOM 712 C CA . TYR A 1 89 ? -3.453 11.726 -8.654 1.00 93.81 89 TYR A CA 1
ATOM 713 C C . TYR A 1 89 ? -3.178 12.141 -10.094 1.00 93.81 89 TYR A C 1
ATOM 715 O O . TYR A 1 89 ? -2.159 12.773 -10.383 1.00 93.81 89 TYR A O 1
ATOM 723 N N . LEU A 1 90 ? -4.074 11.743 -10.990 1.00 90.69 90 LEU A N 1
ATOM 724 C CA . LEU A 1 90 ? -3.939 11.959 -12.424 1.00 90.69 90 LEU A CA 1
ATOM 725 C C . LEU A 1 90 ? -4.925 13.033 -12.881 1.00 90.69 90 LEU A C 1
ATOM 727 O O . LEU A 1 90 ? -6.106 12.968 -12.547 1.00 90.69 90 LEU A O 1
ATOM 731 N N . ASP A 1 91 ? -4.440 13.966 -13.697 1.00 81.94 91 ASP A N 1
ATOM 732 C CA . ASP A 1 91 ? -5.261 15.032 -14.293 1.00 81.94 91 ASP A CA 1
ATOM 733 C C . ASP A 1 91 ? -5.917 14.600 -15.626 1.00 81.94 91 ASP A C 1
ATOM 735 O O . ASP A 1 91 ? -6.709 15.333 -16.219 1.00 81.94 91 ASP A O 1
ATOM 739 N N . ASP A 1 92 ? -5.585 13.401 -16.116 1.00 77.50 92 ASP A N 1
ATOM 740 C CA . ASP A 1 92 ? -6.128 12.823 -17.347 1.00 77.50 92 ASP A CA 1
ATOM 741 C C . ASP A 1 92 ? -7.617 12.458 -17.184 1.00 77.50 92 ASP A C 1
ATOM 743 O O . ASP A 1 92 ? -8.022 11.868 -16.186 1.00 77.50 92 ASP A O 1
ATOM 747 N N . SER A 1 93 ? -8.438 12.700 -18.214 1.00 72.94 93 SER A N 1
ATOM 748 C CA . SER A 1 93 ? -9.833 12.231 -18.214 1.00 72.94 93 SER A CA 1
ATOM 749 C C . SER A 1 93 ? -9.931 10.746 -18.597 1.00 72.94 93 SER A C 1
ATOM 751 O O . SER A 1 93 ? -9.824 10.357 -19.767 1.00 72.94 93 SER A O 1
ATOM 753 N N . PHE A 1 94 ? -10.159 9.873 -17.616 1.00 81.50 94 PHE A N 1
ATOM 754 C CA . PHE A 1 94 ? -10.317 8.439 -17.864 1.00 81.50 94 PHE A CA 1
ATOM 755 C C . PHE A 1 94 ? -11.779 8.061 -18.130 1.00 81.50 94 PHE A C 1
ATOM 757 O O . PHE A 1 94 ? -12.498 7.566 -17.259 1.00 81.50 94 PHE A O 1
ATOM 764 N N . THR A 1 95 ? -12.206 8.256 -19.378 1.00 73.69 95 THR A N 1
ATOM 765 C CA . THR A 1 95 ? -13.599 8.062 -19.826 1.00 73.69 95 THR A CA 1
ATOM 766 C C . THR A 1 95 ? -14.018 6.604 -20.044 1.00 73.69 95 THR A C 1
ATOM 768 O O . THR A 1 95 ? -15.205 6.332 -20.208 1.00 73.69 95 THR A O 1
ATOM 771 N N . ASN A 1 96 ? -13.086 5.643 -20.059 1.00 84.25 96 ASN A N 1
ATOM 772 C CA . ASN A 1 96 ? -13.414 4.222 -20.200 1.00 84.25 96 ASN A CA 1
ATOM 773 C C . ASN A 1 96 ? -12.445 3.302 -19.441 1.00 84.25 96 ASN A C 1
ATOM 775 O O . ASN A 1 96 ? -11.325 3.672 -19.096 1.00 84.25 96 ASN A O 1
ATOM 779 N N . GLU A 1 97 ? -12.867 2.061 -19.191 1.00 84.50 97 GLU A N 1
ATOM 780 C CA . GLU A 1 97 ? -12.077 1.094 -18.417 1.00 84.50 97 GLU A CA 1
ATOM 781 C C . GLU A 1 97 ? -10.765 0.686 -19.094 1.00 84.50 97 GLU A C 1
ATOM 783 O O . GLU A 1 97 ? -9.775 0.393 -18.420 1.00 84.50 97 GLU A O 1
ATOM 788 N N . LYS A 1 98 ? -10.739 0.663 -20.430 1.00 88.62 98 LYS A N 1
ATOM 789 C CA . LYS A 1 98 ? -9.565 0.236 -21.193 1.00 88.62 98 LYS A CA 1
ATOM 790 C C . LYS A 1 98 ? -8.410 1.216 -21.004 1.00 88.62 98 LYS A C 1
ATOM 792 O O . LYS A 1 98 ? -7.288 0.767 -20.779 1.00 88.62 98 LYS A O 1
ATOM 797 N N . THR A 1 99 ? -8.667 2.523 -21.043 1.00 89.69 99 THR A N 1
ATOM 798 C CA . THR A 1 99 ? -7.626 3.540 -20.810 1.00 89.69 99 THR A CA 1
ATOM 799 C C . THR A 1 99 ? -7.095 3.485 -19.379 1.00 89.69 99 THR A C 1
ATOM 801 O O . THR A 1 99 ? -5.884 3.550 -19.185 1.00 89.69 99 THR A O 1
ATOM 804 N N . ARG A 1 100 ? -7.960 3.232 -18.386 1.00 90.25 100 ARG A N 1
ATOM 805 C CA . ARG A 1 100 ? -7.562 3.031 -16.976 1.00 90.25 100 ARG A CA 1
ATOM 806 C C . ARG A 1 100 ? -6.605 1.851 -16.794 1.00 90.25 100 ARG A C 1
ATOM 808 O O . ARG A 1 100 ? -5.614 1.954 -16.073 1.00 90.25 100 ARG A O 1
ATOM 815 N N . ILE A 1 101 ? -6.892 0.722 -17.447 1.00 90.44 101 ILE A N 1
ATOM 816 C CA . ILE A 1 101 ? -6.020 -0.463 -17.408 1.00 90.44 101 ILE A CA 1
ATOM 817 C C . ILE A 1 101 ? -4.692 -0.164 -18.100 1.00 90.44 101 ILE A C 1
ATOM 819 O O . ILE A 1 101 ? -3.642 -0.429 -17.516 1.00 90.44 101 ILE A O 1
ATOM 823 N N . ILE A 1 102 ? -4.728 0.399 -19.313 1.00 91.56 102 ILE A N 1
ATOM 824 C CA . ILE A 1 102 ? -3.521 0.727 -20.085 1.00 91.56 102 ILE A CA 1
ATOM 825 C C . ILE A 1 102 ? -2.580 1.600 -19.255 1.00 91.56 102 ILE A C 1
ATOM 827 O O . ILE A 1 102 ? -1.422 1.228 -19.094 1.00 91.56 102 ILE A O 1
ATOM 831 N N . LYS A 1 103 ? -3.094 2.658 -18.622 1.00 92.12 103 LYS A N 1
ATOM 832 C CA . LYS A 1 103 ? -2.291 3.569 -17.798 1.00 92.12 103 LYS A CA 1
ATOM 833 C C . LYS A 1 103 ? -1.567 2.852 -16.651 1.00 92.12 103 LYS A C 1
ATOM 835 O O . LYS A 1 103 ? -0.370 3.034 -16.452 1.00 92.12 103 LYS A O 1
ATOM 840 N N . SER A 1 104 ? -2.257 1.955 -15.940 1.00 91.75 104 SER A N 1
ATOM 841 C CA . SER A 1 104 ? -1.629 1.158 -14.871 1.00 91.75 104 SER A CA 1
ATOM 842 C C . SER A 1 104 ? -0.574 0.165 -15.390 1.00 91.75 104 SER A C 1
ATOM 844 O O . SER A 1 104 ? 0.412 -0.123 -14.705 1.00 91.75 104 SER A O 1
ATOM 846 N N . LEU A 1 105 ? -0.751 -0.359 -16.611 1.00 92.94 105 LEU A N 1
ATOM 847 C CA . LEU A 1 105 ? 0.207 -1.256 -17.262 1.00 92.94 105 LEU A CA 1
ATOM 848 C C . LEU A 1 105 ? 1.443 -0.508 -17.769 1.00 92.94 105 LEU A C 1
ATOM 850 O O . LEU A 1 105 ? 2.543 -1.053 -17.676 1.00 92.94 105 LEU A O 1
ATOM 854 N N . GLU A 1 106 ? 1.276 0.713 -18.269 1.00 95.06 106 GLU A N 1
ATOM 855 C CA . GLU A 1 106 ? 2.370 1.599 -18.672 1.00 95.06 106 GLU A CA 1
ATOM 856 C C . GLU A 1 106 ? 3.250 1.953 -17.462 1.00 95.06 106 GLU A C 1
ATOM 858 O O . GLU A 1 106 ? 4.453 1.695 -17.503 1.00 95.06 106 GLU A O 1
ATOM 863 N N . LEU A 1 107 ? 2.663 2.361 -16.327 1.00 94.38 107 LEU A N 1
ATOM 864 C CA . LEU A 1 107 ? 3.425 2.611 -15.092 1.00 94.38 107 LEU A CA 1
ATOM 865 C C . LEU A 1 107 ? 4.171 1.355 -14.621 1.00 94.38 107 LEU A C 1
ATOM 867 O O . LEU A 1 107 ? 5.347 1.398 -14.247 1.00 94.38 107 LEU A O 1
ATOM 871 N N . ARG A 1 108 ? 3.512 0.189 -14.680 1.00 94.00 108 ARG A N 1
ATOM 872 C CA . ARG A 1 108 ? 4.154 -1.096 -14.358 1.00 94.00 108 ARG A CA 1
ATOM 873 C C . ARG A 1 108 ? 5.340 -1.389 -15.274 1.00 94.00 108 ARG A C 1
ATOM 875 O O . ARG A 1 108 ? 6.336 -1.973 -14.832 1.00 94.00 108 ARG A O 1
ATOM 882 N N . TYR A 1 109 ? 5.210 -1.059 -16.553 1.00 95.12 109 TYR A N 1
ATOM 883 C CA . TYR A 1 109 ? 6.251 -1.248 -17.550 1.00 95.12 109 TYR A CA 1
ATOM 884 C C . TYR A 1 109 ? 7.436 -0.311 -17.302 1.00 95.12 109 TYR A C 1
ATOM 886 O O . TYR A 1 109 ? 8.578 -0.778 -17.326 1.00 95.12 109 TYR A O 1
ATOM 894 N N . ASP A 1 110 ? 7.193 0.949 -16.957 1.00 95.88 110 ASP A N 1
ATOM 895 C CA . ASP A 1 110 ? 8.256 1.915 -16.673 1.00 95.88 110 ASP A CA 1
ATOM 896 C C . ASP A 1 110 ? 8.999 1.604 -15.369 1.00 95.88 110 ASP A C 1
ATOM 898 O O . ASP A 1 110 ? 10.232 1.542 -15.379 1.00 95.88 110 ASP A O 1
ATOM 902 N N . LEU A 1 111 ? 8.295 1.198 -14.302 1.00 95.06 111 LEU A N 1
ATOM 903 C CA . LEU A 1 111 ? 8.932 0.617 -13.105 1.00 95.06 111 LEU A CA 1
ATOM 904 C C . LEU A 1 111 ? 9.827 -0.574 -13.456 1.00 95.06 111 LEU A C 1
ATOM 906 O O . LEU A 1 111 ? 10.910 -0.758 -12.902 1.00 95.06 111 LEU A O 1
ATOM 910 N N . ARG A 1 112 ? 9.400 -1.412 -14.403 1.00 94.88 112 ARG A N 1
ATOM 911 C CA . ARG A 1 112 ? 10.205 -2.553 -14.846 1.00 94.88 112 ARG A CA 1
ATOM 912 C C . ARG A 1 112 ? 11.439 -2.124 -15.638 1.00 94.88 112 ARG A C 1
ATOM 914 O O . ARG A 1 112 ? 12.473 -2.795 -15.536 1.00 94.88 112 ARG A O 1
ATOM 921 N N . ARG A 1 113 ? 11.347 -1.050 -16.422 1.00 95.62 113 ARG A N 1
ATOM 922 C CA . ARG A 1 113 ? 12.460 -0.486 -17.200 1.00 95.62 113 ARG A CA 1
ATOM 923 C C . ARG A 1 113 ? 13.477 0.244 -16.341 1.00 95.62 113 ARG A C 1
ATOM 925 O O . ARG A 1 113 ? 14.656 0.183 -16.684 1.00 95.62 113 ARG A O 1
ATOM 932 N N . LEU A 1 114 ? 13.058 0.833 -15.223 1.00 94.88 114 LEU A N 1
ATOM 933 C CA . LEU A 1 114 ? 13.947 1.457 -14.240 1.00 94.88 114 LEU A CA 1
ATOM 934 C C . LEU A 1 114 ? 15.078 0.505 -13.809 1.00 94.88 114 LEU A C 1
ATOM 936 O O . LEU A 1 114 ? 16.241 0.890 -13.721 1.00 94.88 114 LEU A O 1
ATOM 940 N N . PHE A 1 115 ? 14.757 -0.782 -13.660 1.00 93.50 115 PHE A N 1
ATOM 941 C CA . PHE A 1 115 ? 15.713 -1.845 -13.327 1.00 93.50 115 PHE A CA 1
ATOM 942 C C . PHE A 1 115 ? 16.232 -2.598 -14.568 1.00 93.50 115 PHE A C 1
ATOM 944 O O . PHE A 1 115 ? 16.750 -3.705 -14.482 1.00 93.50 115 PHE A O 1
ATOM 951 N N . GLY A 1 116 ? 16.091 -2.034 -15.769 1.00 91.25 116 GLY A N 1
ATOM 952 C CA . GLY A 1 116 ? 16.402 -2.687 -17.043 1.00 91.25 116 GLY A CA 1
ATOM 953 C C . GLY A 1 116 ? 17.851 -3.168 -17.171 1.00 91.25 116 GLY A C 1
ATOM 954 O O . GLY A 1 116 ? 18.086 -4.238 -17.740 1.00 91.25 116 GLY A O 1
ATOM 955 N N . ARG A 1 117 ? 18.789 -2.392 -16.610 1.00 92.00 117 ARG A N 1
ATOM 956 C CA . ARG A 1 117 ? 20.242 -2.632 -16.662 1.00 92.00 117 ARG A CA 1
ATOM 957 C C . ARG A 1 117 ? 20.704 -3.771 -15.751 1.00 92.00 117 ARG A C 1
ATOM 959 O O . ARG A 1 117 ? 21.689 -4.422 -16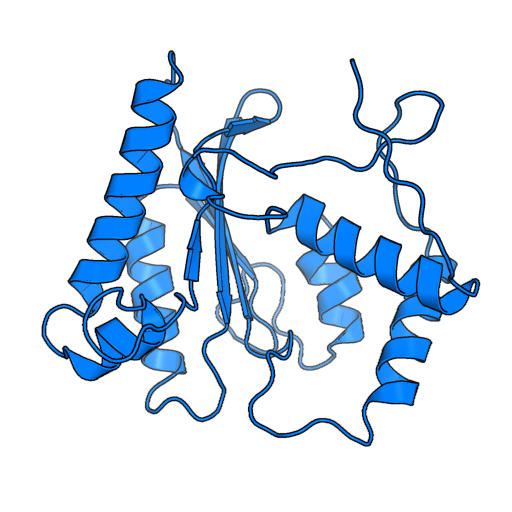.076 1.00 92.00 117 ARG A O 1
ATOM 966 N N . ASP A 1 118 ? 19.979 -4.041 -14.665 1.00 92.69 118 ASP A N 1
ATOM 967 C CA . ASP A 1 118 ? 20.268 -5.141 -13.743 1.00 92.69 118 ASP A CA 1
ATOM 968 C C . ASP A 1 118 ? 19.126 -6.162 -13.772 1.00 92.69 118 ASP A C 1
ATOM 970 O O . ASP A 1 118 ? 18.056 -5.996 -13.179 1.00 92.69 118 ASP A O 1
ATOM 974 N N . ARG A 1 119 ? 19.360 -7.257 -14.499 1.00 91.81 119 ARG A N 1
ATOM 975 C CA . ARG A 1 119 ? 18.374 -8.325 -14.672 1.00 91.81 119 ARG A CA 1
ATOM 976 C C . ARG A 1 119 ? 17.996 -8.995 -13.350 1.00 91.81 119 ARG A C 1
ATOM 978 O O . ARG A 1 119 ? 16.828 -9.363 -13.215 1.00 91.81 119 ARG A O 1
ATOM 985 N N . ASN A 1 120 ? 18.945 -9.159 -12.432 1.00 91.19 120 ASN A N 1
ATOM 986 C CA . ASN A 1 120 ? 18.719 -9.841 -11.160 1.00 91.19 120 ASN A CA 1
ATOM 987 C C . ASN A 1 120 ? 17.862 -8.960 -10.259 1.00 91.19 120 ASN A C 1
ATOM 989 O O . ASN A 1 120 ? 16.776 -9.379 -9.860 1.00 91.19 120 ASN A O 1
ATOM 993 N N . LEU A 1 121 ? 18.255 -7.695 -10.090 1.00 91.19 121 LEU A N 1
ATOM 994 C CA . LEU A 1 121 ? 17.483 -6.715 -9.328 1.00 91.19 121 LEU A CA 1
ATOM 995 C C . LEU A 1 121 ? 16.057 -6.566 -9.872 1.00 91.19 121 LEU A C 1
ATOM 997 O O . LEU A 1 121 ? 15.081 -6.577 -9.119 1.00 91.19 121 LEU A O 1
ATOM 1001 N N . ARG A 1 122 ? 15.905 -6.498 -11.200 1.00 93.25 122 ARG A N 1
ATOM 1002 C CA . ARG A 1 122 ? 14.584 -6.434 -11.833 1.00 93.25 122 ARG A CA 1
ATOM 1003 C C . ARG A 1 122 ? 13.730 -7.655 -11.525 1.00 93.25 122 ARG A C 1
ATOM 1005 O O . ARG A 1 122 ? 12.532 -7.498 -11.320 1.00 93.25 122 ARG A O 1
ATOM 1012 N N . TYR A 1 123 ? 14.286 -8.864 -11.556 1.00 92.62 123 TYR A N 1
ATOM 1013 C CA . TYR A 1 123 ? 13.526 -10.071 -11.219 1.00 92.62 123 TYR A CA 1
ATOM 1014 C C . TYR A 1 123 ? 13.201 -10.147 -9.731 1.00 92.62 123 TYR A C 1
ATOM 1016 O O . TYR A 1 123 ? 12.114 -10.604 -9.385 1.00 92.62 123 TYR A O 1
ATOM 1024 N N . ASP A 1 124 ? 14.072 -9.625 -8.875 1.00 90.00 124 ASP A N 1
ATOM 1025 C CA . ASP A 1 124 ? 13.855 -9.600 -7.433 1.00 90.00 124 ASP A CA 1
ATOM 1026 C C . ASP A 1 124 ? 12.802 -8.582 -6.994 1.00 90.00 124 ASP A C 1
ATOM 1028 O O . ASP A 1 124 ? 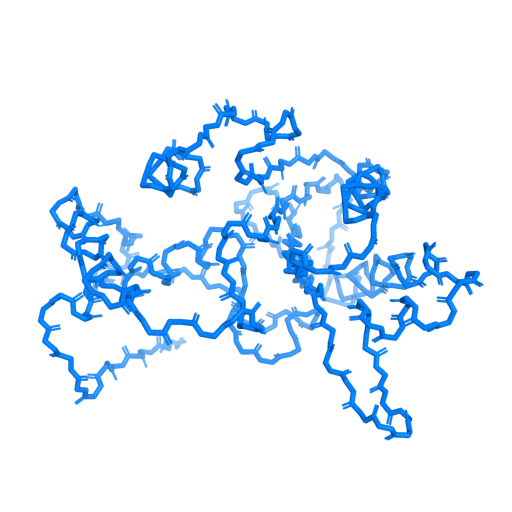12.128 -8.819 -5.993 1.00 90.00 124 ASP A O 1
ATOM 1032 N N . ILE A 1 125 ? 12.646 -7.466 -7.714 1.00 92.12 125 ILE A N 1
ATOM 1033 C CA . ILE A 1 125 ? 11.653 -6.417 -7.419 1.00 92.12 125 ILE A CA 1
ATOM 1034 C C . ILE A 1 125 ? 10.363 -6.629 -8.224 1.00 92.12 125 ILE A C 1
ATOM 1036 O O . ILE A 1 125 ? 9.254 -6.620 -7.686 1.00 92.12 125 ILE A O 1
ATOM 1040 N N . MET A 1 126 ? 10.480 -6.842 -9.533 1.00 92.81 126 MET A N 1
ATOM 1041 C CA . MET A 1 126 ? 9.339 -6.875 -10.459 1.00 92.81 126 MET A CA 1
ATOM 1042 C C . MET A 1 126 ? 8.853 -8.291 -10.774 1.00 92.81 126 MET A C 1
ATOM 1044 O O . MET A 1 126 ? 7.890 -8.458 -11.528 1.00 92.81 126 MET A O 1
ATOM 1048 N N . GLY A 1 127 ? 9.508 -9.308 -10.216 1.00 91.56 127 GLY A N 1
ATOM 1049 C CA . GLY A 1 127 ? 9.178 -10.706 -10.433 1.00 91.56 127 GLY A CA 1
ATOM 1050 C C . GLY A 1 127 ? 9.575 -11.238 -11.814 1.00 91.56 127 GLY A C 1
ATOM 1051 O O . GLY A 1 127 ? 10.000 -10.518 -12.737 1.00 91.56 127 GLY A O 1
ATOM 1052 N N . THR A 1 128 ? 9.395 -12.548 -11.968 1.00 90.81 128 THR A N 1
ATOM 1053 C CA . THR A 1 128 ? 9.562 -13.278 -13.228 1.00 90.81 128 THR A CA 1
ATOM 1054 C C . THR A 1 128 ? 8.585 -14.446 -13.309 1.00 90.81 128 THR A C 1
ATOM 1056 O O . THR A 1 128 ? 8.279 -15.098 -12.314 1.00 90.81 128 THR A O 1
ATOM 1059 N N . VAL A 1 129 ? 8.109 -14.725 -14.523 1.00 86.12 129 VAL A N 1
ATOM 1060 C CA . VAL A 1 129 ? 7.250 -15.879 -14.845 1.00 86.12 129 VAL A CA 1
ATOM 1061 C C . VAL A 1 129 ? 8.013 -17.004 -15.555 1.00 86.12 129 VAL A C 1
ATOM 1063 O O . VAL A 1 129 ? 7.461 -18.081 -15.780 1.00 86.12 129 VAL A O 1
ATOM 1066 N N . LYS A 1 130 ? 9.278 -16.752 -15.924 1.00 82.88 130 LYS A N 1
ATOM 1067 C CA . LYS A 1 130 ? 10.183 -17.707 -16.577 1.00 82.88 130 LYS A CA 1
ATOM 1068 C C . LYS A 1 130 ? 11.217 -18.213 -15.572 1.00 82.88 130 LYS A C 1
ATOM 1070 O O . LYS A 1 130 ? 11.737 -17.407 -14.802 1.00 82.88 130 LYS A O 1
ATOM 1075 N N . GLY A 1 131 ? 11.558 -19.500 -15.652 1.00 86.50 131 GLY A N 1
ATOM 1076 C CA . GLY A 1 131 ? 12.496 -20.146 -14.731 1.00 86.50 131 GLY A CA 1
ATOM 1077 C C . GLY A 1 131 ? 11.902 -20.276 -13.330 1.00 86.50 131 GLY A C 1
ATOM 1078 O O . GLY A 1 131 ? 10.735 -20.645 -13.189 1.00 86.50 131 GLY A O 1
ATOM 1079 N N . GLU A 1 132 ? 12.689 -19.938 -12.310 1.00 86.12 132 GLU A N 1
ATOM 1080 C CA . GLU A 1 132 ? 12.210 -19.834 -10.932 1.00 86.12 132 GLU A CA 1
ATOM 1081 C C . GLU A 1 132 ? 11.221 -18.666 -10.822 1.00 86.12 132 GLU A C 1
ATOM 1083 O O . GLU A 1 132 ? 11.598 -17.495 -10.864 1.00 86.12 132 GLU A O 1
ATOM 1088 N N . ARG A 1 133 ? 9.927 -18.988 -10.752 1.00 88.62 133 ARG A N 1
ATOM 1089 C CA . ARG A 1 133 ? 8.859 -17.987 -10.725 1.00 88.62 133 ARG A CA 1
ATOM 1090 C C . ARG A 1 133 ? 8.915 -17.202 -9.419 1.00 88.62 133 ARG A C 1
ATOM 1092 O O . ARG A 1 133 ? 8.893 -17.789 -8.343 1.00 88.62 133 ARG A O 1
ATOM 1099 N N . ARG A 1 134 ? 8.929 -15.874 -9.524 1.00 89.38 134 ARG A N 1
ATOM 1100 C CA . ARG A 1 134 ? 8.980 -14.953 -8.380 1.00 89.38 134 ARG A CA 1
ATOM 1101 C C . ARG A 1 134 ? 7.886 -13.904 -8.508 1.00 89.38 134 ARG A C 1
ATOM 1103 O O . ARG A 1 134 ? 7.720 -13.314 -9.580 1.00 89.38 134 ARG A O 1
ATOM 1110 N N . GLY A 1 135 ? 7.146 -13.687 -7.423 1.00 87.81 135 GLY A N 1
ATOM 1111 C CA . GLY A 1 135 ? 6.155 -12.617 -7.324 1.00 87.81 135 GLY A CA 1
ATOM 1112 C C . GLY A 1 135 ? 6.819 -11.241 -7.346 1.00 87.81 135 GLY A C 1
ATOM 1113 O O . GLY A 1 135 ? 7.979 -11.096 -6.969 1.00 87.81 135 GLY A O 1
ATOM 1114 N N . SER A 1 136 ? 6.088 -10.227 -7.806 1.00 91.75 136 SER A N 1
ATOM 1115 C CA . SER A 1 136 ? 6.565 -8.850 -7.693 1.00 91.75 136 SER A CA 1
ATOM 1116 C C . SER A 1 136 ? 6.430 -8.368 -6.252 1.00 91.75 136 SER A C 1
ATOM 1118 O O . SER A 1 136 ? 5.486 -8.725 -5.554 1.00 91.75 136 SER A O 1
ATOM 1120 N N . LYS A 1 137 ? 7.373 -7.536 -5.828 1.00 93.62 137 LYS A N 1
ATOM 1121 C CA . LYS A 1 137 ? 7.366 -6.831 -4.549 1.00 93.62 137 LYS A CA 1
ATOM 1122 C C . LYS A 1 137 ? 6.660 -5.479 -4.610 1.00 93.62 137 LYS A C 1
ATOM 1124 O O . LYS A 1 137 ? 6.425 -4.890 -3.562 1.00 93.62 137 LYS A O 1
ATOM 1129 N N . ILE A 1 138 ? 6.349 -5.000 -5.816 1.00 94.69 138 ILE A N 1
ATOM 1130 C CA . ILE A 1 138 ? 5.649 -3.742 -6.069 1.00 94.69 138 ILE A CA 1
ATOM 1131 C C . ILE A 1 138 ? 4.317 -4.058 -6.741 1.00 94.69 138 ILE A C 1
ATOM 1133 O O . ILE A 1 138 ? 4.231 -4.829 -7.704 1.00 94.69 138 ILE A O 1
ATOM 1137 N N . TYR A 1 139 ? 3.273 -3.437 -6.227 1.00 95.38 139 TYR A N 1
ATOM 1138 C CA . TYR A 1 139 ? 1.907 -3.588 -6.676 1.00 95.38 139 TYR A CA 1
ATOM 1139 C C . TYR A 1 139 ? 1.356 -2.228 -7.065 1.00 95.38 139 TYR A C 1
ATOM 1141 O O . TYR A 1 139 ? 1.772 -1.197 -6.548 1.00 95.38 139 TYR A O 1
ATOM 1149 N N . ILE A 1 140 ? 0.445 -2.256 -8.028 1.00 95.38 140 ILE A N 1
ATOM 1150 C CA . ILE A 1 140 ? -0.151 -1.074 -8.640 1.00 95.38 140 ILE A CA 1
ATOM 1151 C C . ILE A 1 140 ? -1.628 -1.404 -8.807 1.00 95.38 140 ILE A C 1
ATOM 1153 O O . ILE A 1 140 ? -1.947 -2.494 -9.301 1.00 95.38 140 ILE A O 1
ATOM 1157 N N . SER A 1 141 ? -2.517 -0.521 -8.370 1.00 94.88 141 SER A N 1
ATOM 1158 C CA . SER A 1 141 ? -3.938 -0.620 -8.694 1.00 94.88 141 SER A CA 1
ATOM 1159 C C . SER A 1 141 ? -4.191 -0.171 -10.135 1.00 94.88 141 SER A C 1
ATOM 1161 O O . SER A 1 141 ? -3.390 0.535 -10.743 1.00 94.88 141 SER A O 1
ATOM 1163 N N . ARG A 1 142 ? -5.343 -0.534 -10.696 1.00 92.31 142 ARG A N 1
ATOM 1164 C CA . ARG A 1 142 ? -5.886 0.203 -11.848 1.00 92.31 142 ARG A CA 1
ATOM 1165 C C . ARG A 1 142 ? -6.131 1.658 -11.439 1.00 92.31 142 ARG A C 1
ATOM 1167 O O . ARG A 1 142 ? -6.351 1.919 -10.256 1.00 92.31 142 ARG A O 1
ATOM 1174 N N . VAL A 1 143 ? -6.170 2.570 -12.407 1.00 92.56 143 VAL A N 1
ATOM 1175 C CA . VAL A 1 143 ? -6.766 3.892 -12.186 1.00 92.56 143 VAL A CA 1
ATOM 1176 C C . VAL A 1 143 ? -8.239 3.711 -11.817 1.00 92.56 143 VAL A C 1
ATOM 1178 O O . VAL A 1 143 ? -9.005 3.110 -12.578 1.00 92.56 143 VAL A O 1
ATOM 1181 N N . TYR A 1 144 ? -8.661 4.234 -10.680 1.00 89.19 144 TYR A N 1
ATOM 1182 C CA . TYR A 1 144 ? -10.067 4.276 -10.285 1.00 89.19 144 TYR A CA 1
ATOM 1183 C C . TYR A 1 144 ? -10.428 5.691 -9.853 1.00 89.19 144 TYR A C 1
ATOM 1185 O O . TYR A 1 144 ? -9.558 6.502 -9.553 1.00 89.19 144 TYR A O 1
ATOM 1193 N N . GLN A 1 145 ? -11.722 5.973 -9.852 1.00 86.38 145 GLN A N 1
ATOM 1194 C CA . GLN A 1 145 ? -12.237 7.268 -9.456 1.00 86.38 145 GLN A CA 1
ATOM 1195 C C . GLN A 1 145 ? -12.738 7.186 -8.013 1.00 86.38 145 GLN A C 1
ATOM 1197 O O . GLN A 1 145 ? -13.552 6.319 -7.691 1.00 86.38 145 GLN A O 1
ATOM 1202 N N . ILE A 1 146 ? -12.251 8.077 -7.151 1.00 78.00 146 ILE A N 1
ATOM 1203 C CA . ILE A 1 146 ? -12.864 8.382 -5.854 1.00 78.00 146 ILE A CA 1
ATOM 1204 C C . ILE A 1 146 ? -13.315 9.838 -5.922 1.00 78.00 146 ILE A C 1
ATOM 1206 O O . ILE A 1 146 ? -12.502 10.733 -6.155 1.00 78.00 146 ILE A O 1
ATOM 1210 N N . GLN A 1 147 ? -14.616 10.071 -5.718 1.00 74.81 147 GLN A N 1
ATOM 1211 C CA . GLN A 1 147 ? -15.243 11.384 -5.911 1.00 74.81 147 GLN A CA 1
ATOM 1212 C C . GLN A 1 147 ? -14.932 11.934 -7.320 1.00 74.81 147 GLN A C 1
ATOM 1214 O O . GLN A 1 147 ? -15.221 11.269 -8.313 1.00 74.81 147 GLN A O 1
ATOM 1219 N N . ASP A 1 148 ? -14.297 13.103 -7.412 1.00 78.00 148 ASP A N 1
ATOM 1220 C CA . ASP A 1 148 ? -13.954 13.776 -8.669 1.00 78.00 148 ASP A CA 1
ATOM 1221 C C . ASP A 1 148 ? -12.468 13.637 -9.043 1.00 78.00 148 ASP A C 1
ATOM 1223 O O . ASP A 1 148 ? -11.957 14.412 -9.850 1.00 78.00 148 ASP A O 1
ATOM 1227 N N . ARG A 1 149 ? -11.741 12.683 -8.441 1.00 83.62 149 ARG A N 1
ATOM 1228 C CA . ARG A 1 149 ? -10.307 12.482 -8.697 1.00 83.62 149 ARG A CA 1
ATOM 1229 C C . ARG A 1 149 ? -9.994 11.061 -9.143 1.00 83.62 149 ARG A C 1
ATOM 1231 O O . ARG A 1 149 ? -10.458 10.086 -8.549 1.00 83.62 149 ARG A O 1
ATOM 1238 N N . ASP A 1 150 ? -9.165 10.966 -10.178 1.00 90.88 150 ASP A N 1
ATOM 1239 C CA . ASP A 1 150 ? -8.598 9.711 -10.652 1.00 90.88 150 ASP A CA 1
ATOM 1240 C C . ASP A 1 150 ? -7.307 9.396 -9.881 1.00 90.88 150 ASP A C 1
ATOM 1242 O O . ASP A 1 150 ? -6.348 10.171 -9.881 1.00 90.88 150 ASP A O 1
ATOM 1246 N N . GLU A 1 151 ? -7.299 8.248 -9.203 1.00 92.62 151 GLU A N 1
ATOM 1247 C CA . GLU A 1 151 ? -6.223 7.800 -8.316 1.00 92.62 151 GLU A CA 1
ATOM 1248 C C . GLU A 1 151 ? -5.656 6.451 -8.784 1.00 92.62 151 GLU A C 1
ATOM 1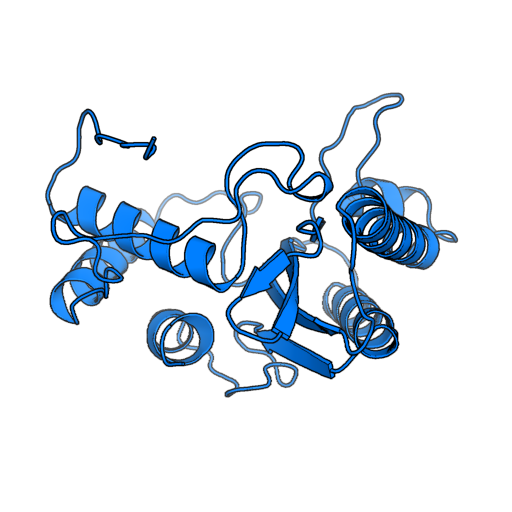250 O O . GLU A 1 151 ? -6.380 5.539 -9.202 1.00 92.62 151 GLU A O 1
ATOM 1255 N N . MET A 1 152 ? -4.335 6.302 -8.674 1.00 93.94 152 MET A N 1
ATOM 1256 C CA . MET A 1 152 ? -3.657 5.006 -8.642 1.00 93.94 152 MET A CA 1
ATOM 1257 C C . MET A 1 152 ? -2.932 4.834 -7.316 1.00 93.94 152 MET A C 1
ATOM 1259 O O . MET A 1 152 ? -2.223 5.729 -6.863 1.00 93.94 152 MET A O 1
ATOM 1263 N N . ARG A 1 153 ? -3.030 3.640 -6.739 1.00 95.81 153 ARG A N 1
ATOM 1264 C CA . ARG A 1 153 ? -2.251 3.244 -5.569 1.00 95.81 153 ARG A CA 1
ATOM 1265 C C . ARG A 1 153 ? -1.066 2.408 -5.986 1.00 95.81 153 ARG A C 1
ATOM 1267 O O . ARG A 1 153 ? -1.216 1.444 -6.740 1.00 95.81 153 ARG A O 1
ATOM 1274 N N . ILE A 1 154 ? 0.093 2.738 -5.441 1.00 97.25 154 ILE A N 1
ATOM 1275 C CA . ILE A 1 154 ? 1.315 1.962 -5.566 1.00 97.25 154 ILE A CA 1
ATOM 1276 C C . ILE A 1 154 ? 1.795 1.640 -4.166 1.00 97.25 154 ILE A C 1
ATOM 1278 O O . ILE A 1 154 ? 1.970 2.522 -3.337 1.00 97.25 154 ILE A O 1
ATOM 1282 N N . TRP A 1 155 ? 2.037 0.369 -3.902 1.00 97.50 155 TRP A N 1
ATOM 1283 C CA . TRP A 1 155 ? 2.620 -0.060 -2.643 1.00 97.50 155 TRP A CA 1
ATOM 1284 C C . TRP A 1 155 ? 3.627 -1.152 -2.918 1.00 97.50 155 TRP A C 1
ATOM 1286 O O . TRP A 1 155 ? 3.491 -1.946 -3.855 1.00 97.50 155 TRP A O 1
ATOM 1296 N N . GLY A 1 156 ? 4.664 -1.205 -2.104 1.00 95.75 156 GLY A N 1
ATOM 1297 C CA . GLY A 1 156 ? 5.667 -2.228 -2.278 1.00 95.75 156 GLY A CA 1
ATOM 1298 C C . GLY A 1 156 ? 6.496 -2.436 -1.042 1.00 95.75 156 GLY A C 1
ATOM 1299 O O . GLY A 1 156 ? 6.709 -1.525 -0.253 1.00 95.75 156 GLY A O 1
ATOM 1300 N N . TRP A 1 157 ? 6.982 -3.660 -0.901 1.00 94.38 157 TRP A N 1
ATOM 1301 C CA . TRP A 1 157 ? 7.887 -4.053 0.164 1.00 94.38 157 TRP A CA 1
ATOM 1302 C C . TRP A 1 157 ? 9.257 -4.333 -0.425 1.00 94.38 157 TRP A C 1
ATOM 1304 O O . TRP A 1 157 ? 9.450 -5.331 -1.119 1.00 94.38 157 TRP A O 1
ATOM 1314 N N . ILE A 1 158 ? 10.227 -3.472 -0.132 1.00 93.06 158 ILE A N 1
ATOM 1315 C CA . ILE A 1 158 ? 11.622 -3.735 -0.484 1.00 93.06 158 ILE A CA 1
ATOM 1316 C C . ILE A 1 158 ? 12.317 -4.249 0.781 1.00 93.06 158 ILE A C 1
ATOM 1318 O O . ILE A 1 158 ? 12.498 -3.464 1.716 1.00 93.06 158 ILE A O 1
ATOM 1322 N N . PRO A 1 159 ? 12.690 -5.546 0.852 1.00 86.56 159 PRO A N 1
ATOM 1323 C CA . PRO A 1 159 ? 13.264 -6.142 2.051 1.00 86.56 159 PRO A CA 1
ATOM 1324 C C . PRO A 1 159 ? 14.479 -5.362 2.537 1.00 86.56 159 PRO A C 1
ATOM 1326 O O . PRO A 1 159 ? 15.314 -4.966 1.722 1.00 86.56 159 PRO A O 1
ATOM 1329 N N . ARG A 1 160 ? 14.629 -5.232 3.859 1.00 86.62 160 ARG A N 1
ATOM 1330 C CA . ARG A 1 160 ? 15.783 -4.576 4.498 1.00 86.62 160 ARG A CA 1
ATOM 1331 C C . ARG A 1 160 ? 17.130 -5.106 3.996 1.00 86.62 160 ARG A C 1
ATOM 1333 O O . ARG A 1 160 ? 18.078 -4.345 3.872 1.00 86.62 160 ARG A O 1
ATOM 1340 N N . VAL A 1 161 ? 17.206 -6.405 3.704 1.00 84.88 161 VAL A N 1
ATOM 1341 C CA . VAL A 1 161 ? 18.423 -7.082 3.224 1.00 84.88 161 VAL A CA 1
ATOM 1342 C C . VAL A 1 161 ? 18.791 -6.743 1.773 1.00 84.88 161 VAL A C 1
ATOM 1344 O O . VAL A 1 161 ? 19.846 -7.155 1.301 1.00 84.88 161 VAL A O 1
ATOM 1347 N N . THR A 1 162 ? 17.938 -6.014 1.048 1.00 86.12 162 THR A N 1
ATOM 1348 C CA . THR A 1 162 ? 18.208 -5.606 -0.336 1.00 86.12 162 THR A CA 1
ATOM 1349 C C . THR A 1 162 ? 19.312 -4.552 -0.351 1.00 86.12 162 THR A C 1
ATOM 1351 O O . THR A 1 162 ? 19.154 -3.471 0.219 1.00 86.12 162 THR A O 1
ATOM 1354 N N . SER A 1 163 ? 20.426 -4.843 -1.024 1.00 86.31 163 SER A N 1
ATOM 1355 C CA . SER A 1 163 ? 21.516 -3.883 -1.205 1.00 86.31 163 SER A CA 1
ATOM 1356 C C . SER A 1 163 ? 21.009 -2.596 -1.858 1.00 86.31 163 SER A C 1
ATOM 1358 O O . SER A 1 163 ? 20.215 -2.640 -2.796 1.00 86.31 163 SER A O 1
ATOM 1360 N N . SER A 1 164 ? 21.469 -1.448 -1.355 1.00 91.44 164 SER A N 1
ATOM 1361 C CA . SER A 1 164 ? 21.080 -0.126 -1.865 1.00 91.44 164 SER A CA 1
ATOM 1362 C C . SER A 1 164 ? 19.566 0.141 -1.835 1.00 91.44 164 SER A C 1
ATOM 1364 O O . SER A 1 164 ? 19.072 0.900 -2.669 1.00 91.44 164 SER A O 1
ATOM 1366 N N . ARG A 1 165 ? 18.834 -0.452 -0.874 1.00 93.12 165 ARG A N 1
ATOM 1367 C CA . ARG A 1 165 ? 17.382 -0.269 -0.687 1.00 93.12 165 ARG A CA 1
ATOM 1368 C C . ARG A 1 165 ? 16.948 1.190 -0.808 1.00 93.12 165 ARG A C 1
ATOM 1370 O O . ARG A 1 165 ? 16.027 1.471 -1.564 1.00 93.12 165 ARG A O 1
ATOM 1377 N N . ASP A 1 166 ? 17.611 2.100 -0.105 1.00 95.06 166 ASP A N 1
ATOM 1378 C CA . ASP A 1 166 ? 17.183 3.501 -0.085 1.00 95.06 166 ASP A CA 1
ATOM 1379 C C . ASP A 1 166 ? 17.350 4.160 -1.456 1.00 95.06 166 ASP A C 1
ATOM 1381 O O . ASP A 1 166 ? 16.437 4.826 -1.922 1.00 95.06 166 ASP A O 1
ATOM 1385 N N . SER A 1 167 ? 18.441 3.871 -2.176 1.00 95.25 167 SER A N 1
ATOM 1386 C CA . SER A 1 167 ? 18.613 4.331 -3.564 1.00 95.25 167 SER A CA 1
ATOM 1387 C C . SER A 1 167 ? 17.585 3.718 -4.520 1.00 95.25 167 SER A C 1
ATOM 1389 O O . SER A 1 167 ? 17.181 4.363 -5.485 1.00 95.25 167 SER A O 1
ATOM 1391 N N . ILE A 1 168 ? 17.157 2.475 -4.282 1.00 95.69 168 ILE A N 1
ATOM 1392 C CA . ILE A 1 168 ? 16.083 1.839 -5.057 1.00 95.69 168 ILE A CA 1
ATOM 1393 C C . ILE A 1 168 ? 14.761 2.569 -4.820 1.00 95.69 168 ILE A C 1
ATOM 1395 O O . ILE A 1 168 ? 14.062 2.864 -5.784 1.00 95.69 168 ILE A O 1
ATOM 1399 N N . ILE A 1 169 ? 14.423 2.853 -3.562 1.00 97.38 169 ILE A N 1
ATOM 1400 C CA . ILE A 1 169 ? 13.177 3.536 -3.202 1.00 97.38 169 ILE A CA 1
ATOM 1401 C C . ILE A 1 169 ? 13.173 4.976 -3.705 1.00 97.38 169 ILE A C 1
ATOM 1403 O O . ILE A 1 169 ? 12.160 5.398 -4.251 1.00 97.38 169 ILE A O 1
ATOM 1407 N N . GLU A 1 170 ? 14.299 5.681 -3.612 1.00 97.62 170 GLU A N 1
ATOM 1408 C CA . GLU A 1 170 ? 14.459 7.026 -4.171 1.00 97.62 170 GLU A CA 1
ATOM 1409 C C . GLU A 1 170 ? 14.125 7.037 -5.666 1.00 97.62 170 GLU A C 1
ATOM 1411 O O . GLU A 1 170 ? 13.220 7.740 -6.095 1.00 97.62 170 GLU A O 1
ATOM 1416 N N . LYS A 1 171 ? 14.739 6.136 -6.445 1.00 97.12 171 LYS A N 1
ATOM 1417 C CA . LYS A 1 171 ? 14.471 6.007 -7.888 1.00 97.12 171 LYS A CA 1
ATOM 1418 C C . LYS A 1 171 ? 13.021 5.638 -8.204 1.00 97.12 171 LYS A C 1
ATOM 1420 O O . LYS A 1 171 ? 12.501 6.022 -9.248 1.00 97.12 171 LYS A O 1
ATOM 1425 N N . ILE A 1 172 ? 12.382 4.840 -7.344 1.00 97.75 172 ILE A N 1
ATOM 1426 C CA . ILE A 1 172 ? 10.956 4.521 -7.478 1.00 97.75 172 ILE A CA 1
ATOM 1427 C C . ILE A 1 172 ? 10.128 5.789 -7.254 1.00 97.75 172 ILE A C 1
ATOM 1429 O O . ILE A 1 172 ? 9.279 6.079 -8.092 1.00 97.75 172 ILE A O 1
ATOM 1433 N N . LYS A 1 173 ? 10.373 6.540 -6.170 1.00 98.19 173 LYS A N 1
ATOM 1434 C CA . LYS A 1 173 ? 9.654 7.787 -5.864 1.00 98.19 173 LYS A CA 1
ATOM 1435 C C . LYS A 1 173 ? 9.838 8.805 -6.990 1.00 98.19 173 LYS A C 1
ATOM 1437 O O . LYS A 1 173 ? 8.839 9.283 -7.510 1.00 98.19 173 LYS A O 1
ATOM 1442 N N . GLU A 1 174 ? 11.078 9.051 -7.418 1.00 97.62 174 GLU A N 1
ATOM 1443 C CA . GLU A 1 174 ? 11.421 9.952 -8.530 1.00 97.62 174 GLU A CA 1
ATOM 1444 C C . GLU A 1 174 ? 10.631 9.619 -9.800 1.00 97.62 174 GLU A C 1
ATOM 1446 O O . GLU A 1 174 ? 9.985 10.497 -10.360 1.00 97.62 174 GLU A O 1
ATOM 1451 N N . MET A 1 175 ? 10.606 8.348 -10.217 1.00 96.69 175 MET A N 1
ATOM 1452 C CA . MET A 1 175 ? 9.854 7.942 -11.408 1.00 96.69 175 MET A CA 1
ATOM 1453 C C . MET A 1 175 ? 8.342 8.108 -11.211 1.00 96.69 175 MET A C 1
ATOM 1455 O O . MET A 1 175 ? 7.663 8.604 -12.101 1.00 96.69 175 MET A O 1
ATOM 1459 N N . ILE A 1 176 ? 7.792 7.732 -10.050 1.00 96.81 176 ILE A N 1
ATOM 1460 C CA . ILE A 1 176 ? 6.350 7.881 -9.791 1.00 96.81 176 ILE A CA 1
ATOM 1461 C C . ILE A 1 176 ? 5.946 9.370 -9.772 1.00 96.81 176 ILE A C 1
ATOM 1463 O O . ILE A 1 176 ? 4.856 9.695 -10.236 1.00 96.81 176 ILE A O 1
ATOM 1467 N N . CYS A 1 177 ? 6.817 10.284 -9.328 1.00 95.94 177 CYS A N 1
ATOM 1468 C CA . CYS A 1 177 ? 6.580 11.731 -9.416 1.00 95.94 177 CYS A CA 1
ATOM 1469 C C . CYS A 1 177 ? 6.423 12.237 -10.861 1.00 95.94 177 CYS A C 1
ATOM 1471 O O . CYS A 1 177 ? 5.752 13.241 -11.078 1.00 95.94 177 CYS A O 1
ATOM 1473 N N . GLU A 1 178 ? 7.001 11.560 -11.860 1.00 94.88 178 GLU A N 1
ATOM 1474 C CA . GLU A 1 178 ? 6.837 11.936 -13.276 1.00 94.88 178 GLU A CA 1
ATOM 1475 C C . GLU A 1 178 ? 5.418 11.653 -13.804 1.00 94.88 178 GLU A C 1
ATOM 1477 O O . GLU A 1 178 ? 5.048 12.135 -14.874 1.00 94.88 178 GLU A O 1
ATOM 1482 N N . TRP A 1 179 ? 4.611 10.876 -13.072 1.00 93.62 179 TRP A N 1
ATOM 1483 C CA . TRP A 1 179 ? 3.276 10.447 -13.500 1.00 93.62 179 TRP A CA 1
ATOM 1484 C C . TRP A 1 179 ? 2.138 11.361 -13.055 1.00 93.62 179 TRP A C 1
ATOM 1486 O O . TRP A 1 179 ? 1.042 11.262 -13.608 1.00 93.62 179 TRP A O 1
ATOM 1496 N N . GLY A 1 180 ? 2.367 12.217 -12.064 1.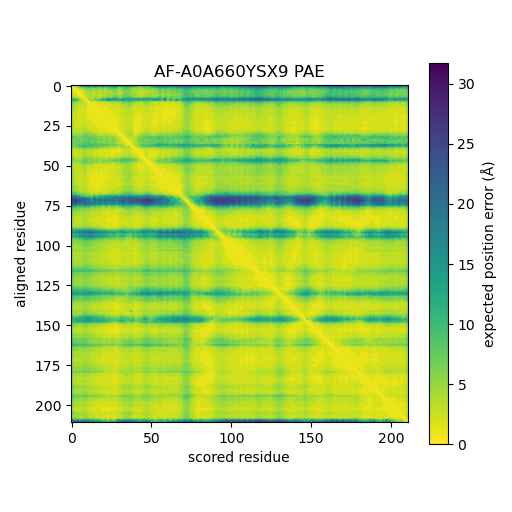00 92.00 180 GLY A N 1
ATOM 1497 C CA . GLY A 1 180 ? 1.350 13.103 -11.514 1.00 92.00 180 GLY A CA 1
ATOM 1498 C C . GLY A 1 180 ? 1.701 13.575 -10.111 1.00 92.00 180 GLY A C 1
ATOM 1499 O O . GLY A 1 180 ? 2.777 13.289 -9.586 1.00 92.00 180 GLY A O 1
ATOM 1500 N N . ASN A 1 181 ? 0.765 14.282 -9.484 1.00 94.50 181 ASN A N 1
ATOM 1501 C CA . ASN A 1 181 ? 0.912 14.664 -8.084 1.00 94.50 181 ASN A CA 1
ATOM 1502 C C . ASN A 1 181 ? 0.835 13.415 -7.213 1.00 94.50 181 ASN A C 1
ATOM 1504 O O . ASN A 1 181 ? -0.055 12.583 -7.402 1.00 94.50 181 ASN A O 1
ATOM 1508 N N . ILE A 1 182 ? 1.735 13.293 -6.240 1.00 96.75 182 ILE A N 1
ATOM 1509 C CA . ILE A 1 182 ? 1.785 12.110 -5.386 1.00 96.75 182 ILE A CA 1
ATOM 1510 C C . ILE A 1 182 ? 1.607 12.458 -3.919 1.00 96.75 182 ILE A C 1
ATOM 1512 O O . ILE A 1 182 ? 1.944 13.545 -3.460 1.00 96.75 182 ILE A O 1
ATOM 1516 N N . THR A 1 183 ? 1.098 11.493 -3.169 1.00 97.19 183 THR A N 1
ATOM 1517 C CA . THR A 1 183 ? 1.304 11.409 -1.727 1.00 97.19 183 THR A CA 1
ATOM 1518 C C . THR A 1 183 ? 2.146 10.180 -1.451 1.00 97.19 183 THR A C 1
ATOM 1520 O O . THR A 1 183 ? 1.833 9.108 -1.964 1.00 97.19 183 THR A O 1
ATOM 1523 N N . TRP A 1 184 ? 3.184 10.319 -0.636 1.00 98.25 184 TRP A N 1
ATOM 1524 C CA . TRP A 1 184 ? 4.123 9.265 -0.273 1.00 98.25 184 TRP A CA 1
ATOM 1525 C C . TRP A 1 184 ? 4.081 8.967 1.225 1.00 98.25 184 TRP A C 1
ATOM 1527 O O . TRP A 1 184 ? 4.034 9.886 2.052 1.00 98.25 184 TRP A O 1
ATOM 1537 N N . ARG A 1 185 ? 4.127 7.677 1.574 1.00 98.31 185 ARG A N 1
ATOM 1538 C CA . ARG A 1 185 ? 4.304 7.202 2.948 1.00 98.31 185 ARG A CA 1
ATOM 1539 C C . ARG A 1 185 ? 5.430 6.197 3.057 1.00 98.31 185 ARG A C 1
ATOM 1541 O O . ARG A 1 185 ? 5.456 5.202 2.331 1.00 98.31 185 ARG A O 1
ATOM 1548 N N . GLU A 1 186 ? 6.324 6.428 4.004 1.00 97.81 186 GLU A N 1
ATOM 1549 C CA . GLU A 1 186 ? 7.445 5.542 4.292 1.00 97.81 186 GLU A CA 1
ATOM 1550 C C . GLU A 1 186 ? 7.860 5.672 5.755 1.00 97.81 186 GLU A C 1
ATOM 1552 O O . GLU A 1 186 ? 8.160 6.755 6.249 1.00 97.81 186 GLU A O 1
ATOM 1557 N N . PHE A 1 187 ? 7.891 4.544 6.457 1.00 97.50 187 PHE A N 1
ATOM 1558 C CA . PHE A 1 187 ? 8.256 4.526 7.864 1.00 97.50 187 PHE A CA 1
ATOM 1559 C C . PHE A 1 187 ? 9.713 4.965 8.069 1.00 97.50 187 PHE A C 1
ATOM 1561 O O . PHE A 1 187 ? 10.611 4.457 7.395 1.00 97.50 187 PHE A O 1
ATOM 1568 N N . ASN A 1 188 ? 9.946 5.842 9.052 1.00 96.69 188 ASN A N 1
ATOM 1569 C CA . ASN A 1 188 ? 11.276 6.291 9.466 1.00 96.69 188 ASN A CA 1
ATOM 1570 C C . ASN A 1 188 ? 12.150 6.779 8.291 1.00 96.69 188 ASN A C 1
ATOM 1572 O O . ASN A 1 188 ? 13.290 6.336 8.120 1.00 96.69 188 ASN A O 1
ATOM 1576 N N . SER A 1 189 ? 11.584 7.646 7.451 1.00 96.44 189 SER A N 1
ATOM 1577 C CA . SER A 1 189 ? 12.213 8.171 6.242 1.00 96.44 189 SER A CA 1
ATOM 1578 C C . SER A 1 189 ? 11.900 9.654 6.074 1.00 96.44 189 SER A C 1
ATOM 1580 O O . SER A 1 189 ? 10.752 10.070 6.222 1.00 96.44 189 SER A O 1
ATOM 1582 N N . ASP A 1 190 ? 12.903 10.441 5.684 1.00 96.50 190 ASP A N 1
ATOM 1583 C CA . ASP A 1 190 ? 12.724 11.855 5.319 1.00 96.50 190 ASP A CA 1
ATOM 1584 C C . ASP A 1 190 ? 11.931 12.029 4.012 1.00 96.50 190 ASP A C 1
ATOM 1586 O O . ASP A 1 190 ? 11.512 13.133 3.677 1.00 96.50 190 ASP A O 1
ATOM 1590 N N . ARG A 1 191 ? 11.693 10.935 3.271 1.00 96.50 191 ARG A N 1
ATOM 1591 C CA . ARG A 1 191 ? 10.806 10.923 2.102 1.00 96.50 191 ARG A CA 1
ATOM 1592 C C . ARG A 1 191 ? 9.321 10.903 2.468 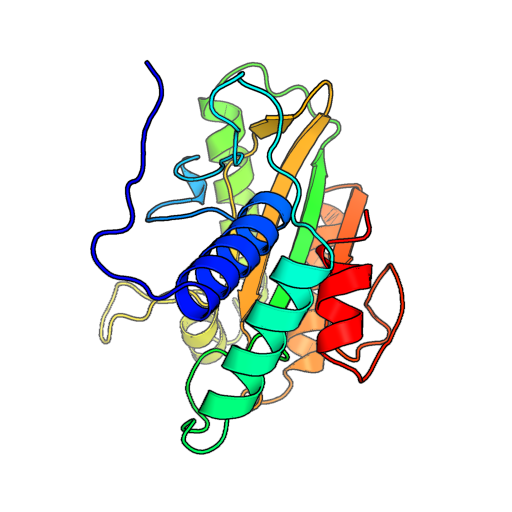1.00 96.50 191 ARG A C 1
ATOM 1594 O O . ARG A 1 191 ? 8.515 11.018 1.548 1.00 96.50 191 ARG A O 1
ATOM 1601 N N . ASP A 1 192 ? 8.934 10.670 3.722 1.00 97.69 192 ASP A N 1
ATOM 1602 C CA . ASP A 1 192 ? 7.520 10.644 4.112 1.00 97.69 192 ASP A CA 1
ATOM 1603 C C . ASP A 1 192 ? 6.900 12.042 4.016 1.00 97.69 192 ASP A C 1
ATOM 1605 O O . ASP A 1 192 ? 7.365 12.976 4.663 1.00 97.69 192 ASP A O 1
ATOM 1609 N N . ASP A 1 193 ? 5.827 12.189 3.236 1.00 96.88 193 ASP A N 1
ATOM 1610 C CA . ASP A 1 193 ? 5.246 13.516 2.997 1.00 96.88 193 ASP A CA 1
ATOM 1611 C C . ASP A 1 193 ? 4.408 14.028 4.186 1.00 96.88 193 ASP A C 1
ATOM 1613 O O . ASP A 1 193 ? 3.934 15.163 4.150 1.00 96.88 193 ASP A O 1
ATOM 1617 N N . LYS A 1 194 ? 4.153 13.205 5.216 1.00 95.25 194 LYS A N 1
ATOM 1618 C CA . LYS A 1 194 ? 3.378 13.621 6.392 1.00 95.25 194 LYS A CA 1
ATOM 1619 C C . LYS A 1 194 ? 4.281 13.993 7.557 1.00 95.25 194 LYS A C 1
ATOM 1621 O O . LYS A 1 194 ? 4.212 15.119 8.036 1.00 95.25 194 LYS A O 1
ATOM 1626 N N . GLN A 1 195 ? 5.090 13.052 8.028 1.00 94.06 195 GLN A N 1
ATOM 1627 C CA . GLN A 1 195 ? 6.099 13.288 9.061 1.00 94.06 195 GLN A CA 1
ATOM 1628 C C . GLN A 1 195 ? 7.067 12.106 9.144 1.00 94.06 195 GLN A C 1
ATOM 1630 O O . GLN A 1 195 ? 6.656 10.946 9.122 1.00 94.06 195 GLN A O 1
ATOM 1635 N N . ASN A 1 196 ? 8.349 12.379 9.370 1.00 96.31 196 ASN A N 1
ATOM 1636 C CA . ASN A 1 196 ? 9.284 11.320 9.726 1.00 96.31 196 ASN A CA 1
ATOM 1637 C C . ASN A 1 196 ? 9.044 10.874 11.186 1.00 96.31 196 ASN A C 1
ATOM 1639 O O . ASN A 1 196 ? 9.019 11.694 12.107 1.00 96.31 196 ASN A O 1
ATOM 1643 N N . THR A 1 197 ? 8.856 9.572 11.411 1.00 96.50 197 THR A N 1
ATOM 1644 C CA . THR A 1 197 ? 8.732 8.984 12.750 1.00 96.50 197 THR A CA 1
ATOM 1645 C C . THR A 1 197 ? 9.378 7.603 12.823 1.00 96.50 197 THR A C 1
ATOM 1647 O O . THR A 1 197 ? 9.259 6.795 11.902 1.00 96.50 197 THR A O 1
ATOM 1650 N N 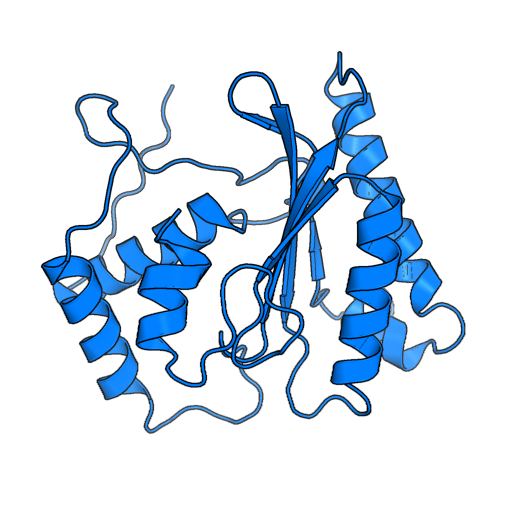. ASN A 1 198 ? 10.037 7.325 13.951 1.00 96.19 198 ASN A N 1
ATOM 1651 C CA . ASN A 1 198 ? 10.605 6.020 14.289 1.00 96.19 198 ASN A CA 1
ATOM 1652 C C . ASN A 1 198 ? 9.663 5.155 15.154 1.00 96.19 198 ASN A C 1
ATOM 1654 O O . ASN A 1 198 ? 10.026 4.035 15.525 1.00 96.19 198 ASN A O 1
ATOM 1658 N N . ASP A 1 199 ? 8.460 5.650 15.455 1.00 95.12 199 ASP A N 1
ATOM 1659 C CA . ASP A 1 199 ? 7.415 4.939 16.186 1.00 95.12 199 ASP A CA 1
ATOM 1660 C C . ASP A 1 199 ? 6.412 4.346 15.187 1.00 95.12 199 ASP A C 1
ATOM 1662 O O . ASP A 1 199 ? 5.739 5.059 14.440 1.00 95.12 199 ASP A O 1
ATOM 1666 N N . ILE A 1 200 ? 6.335 3.011 15.142 1.00 93.31 200 ILE A N 1
ATOM 1667 C CA . ILE A 1 200 ? 5.475 2.300 14.187 1.00 93.31 200 ILE A CA 1
ATOM 1668 C C . ILE A 1 200 ? 3.987 2.500 14.487 1.00 93.31 200 ILE A C 1
ATOM 1670 O O . ILE A 1 200 ? 3.182 2.572 13.560 1.00 93.31 200 ILE A O 1
ATOM 1674 N N . SER A 1 201 ? 3.624 2.640 15.759 1.00 93.69 201 SER A N 1
ATOM 1675 C CA . SER A 1 201 ? 2.253 2.902 16.187 1.00 93.69 201 SER A CA 1
ATOM 1676 C C . SER A 1 201 ? 1.845 4.312 15.779 1.00 93.69 201 SER A C 1
ATOM 1678 O O . SER A 1 201 ? 0.760 4.499 15.225 1.00 93.69 201 SER A O 1
ATOM 1680 N N . LYS A 1 202 ? 2.747 5.288 15.950 1.00 94.75 202 LYS A N 1
ATOM 1681 C CA . LYS A 1 202 ? 2.554 6.658 15.453 1.00 94.75 202 LYS A CA 1
ATOM 1682 C C . LYS A 1 202 ? 2.416 6.692 13.930 1.00 94.75 202 LYS A C 1
ATOM 1684 O O . LYS A 1 202 ? 1.495 7.318 13.415 1.00 94.75 202 LYS A O 1
ATOM 1689 N N . PHE A 1 203 ? 3.272 5.969 13.209 1.00 96.81 203 PHE A N 1
ATOM 1690 C CA . PHE A 1 203 ? 3.199 5.870 11.749 1.00 96.81 203 PHE A CA 1
ATOM 1691 C C . PHE A 1 203 ? 1.854 5.306 11.271 1.00 96.81 203 PHE A C 1
ATOM 1693 O O . PHE A 1 203 ? 1.234 5.866 10.370 1.00 96.81 203 PHE A O 1
ATOM 1700 N N . ILE A 1 204 ? 1.357 4.233 11.890 1.00 95.81 204 ILE A N 1
ATOM 1701 C CA . ILE A 1 204 ? 0.052 3.661 11.531 1.00 95.81 204 ILE A CA 1
ATOM 1702 C C . ILE A 1 204 ? -1.075 4.664 11.814 1.00 95.81 204 ILE A C 1
ATOM 1704 O O . ILE A 1 204 ? -1.860 4.964 10.915 1.00 95.81 204 ILE A O 1
ATOM 1708 N N . LYS A 1 205 ? -1.135 5.210 13.035 1.00 94.25 205 LYS A N 1
ATOM 1709 C CA . LYS A 1 205 ? -2.214 6.111 13.474 1.00 94.25 205 LYS A CA 1
ATOM 1710 C C . LYS A 1 205 ? -2.247 7.409 12.683 1.00 94.25 205 LYS A C 1
ATOM 1712 O O . LYS A 1 205 ? -3.295 7.812 12.202 1.00 94.25 205 LYS A O 1
ATOM 1717 N N . GLU A 1 206 ? -1.106 8.066 12.546 1.00 94.00 206 GLU A N 1
ATOM 1718 C CA . GLU A 1 206 ? -1.051 9.431 12.034 1.00 94.00 206 GLU A CA 1
ATOM 1719 C C . GLU A 1 206 ? -0.718 9.459 10.544 1.00 94.00 206 GLU A C 1
ATOM 1721 O O . GLU A 1 206 ? -1.364 10.179 9.782 1.00 94.00 206 GLU A O 1
ATOM 1726 N N . ASN A 1 207 ? 0.256 8.664 10.092 1.00 94.75 207 ASN A N 1
ATOM 1727 C CA . ASN A 1 207 ? 0.739 8.745 8.715 1.00 94.75 207 ASN A CA 1
ATOM 1728 C C . ASN A 1 207 ? -0.145 7.950 7.751 1.00 94.75 207 ASN A C 1
ATOM 1730 O O . ASN A 1 207 ? -0.481 8.461 6.678 1.00 94.75 207 ASN A O 1
ATOM 1734 N N . LEU A 1 208 ? -0.527 6.725 8.126 1.00 95.44 208 LEU A N 1
ATOM 1735 C CA . LEU A 1 208 ? -1.351 5.859 7.280 1.00 95.44 208 LEU A CA 1
ATOM 1736 C C . LEU A 1 208 ? -2.852 6.116 7.443 1.00 95.44 208 LEU A C 1
ATOM 1738 O O . LEU A 1 208 ? -3.558 6.077 6.439 1.00 95.44 208 LEU A O 1
ATOM 1742 N N . LEU A 1 209 ? -3.333 6.383 8.661 1.00 93.38 209 LEU A N 1
ATOM 1743 C CA . LEU A 1 209 ? -4.771 6.524 8.937 1.00 93.38 209 LEU A CA 1
ATOM 1744 C C . LEU A 1 209 ? -5.230 7.949 9.255 1.00 93.38 209 LEU A C 1
ATOM 1746 O O . LEU A 1 209 ? -6.395 8.256 9.046 1.00 93.38 209 LEU A O 1
ATOM 1750 N N . GLY A 1 210 ? -4.348 8.827 9.736 1.00 77.25 210 GLY A N 1
ATOM 1751 C CA . GLY A 1 210 ? -4.736 10.140 10.273 1.00 77.25 210 GLY A CA 1
ATOM 1752 C C . GLY A 1 210 ? -5.051 11.212 9.226 1.00 77.25 210 GLY A C 1
ATOM 1753 O O . GLY A 1 210 ? -4.718 12.375 9.460 1.00 77.25 210 GLY A O 1
ATOM 1754 N N . GLY A 1 211 ? -5.523 10.815 8.042 1.00 57.03 211 GLY A N 1
ATOM 1755 C CA . GLY A 1 211 ? -5.851 11.692 6.912 1.00 57.03 211 GLY A CA 1
ATOM 1756 C C . GLY A 1 211 ? -7.098 12.531 7.137 1.00 57.03 211 GLY A C 1
ATOM 1757 O O . GLY A 1 211 ? -8.035 12.027 7.787 1.00 57.03 211 GLY A O 1
#